Protein AF-A0A959LMY1-F1 (afdb_monomer)

Solvent-accessible surface area (backbone atoms only — not comparable to full-atom values): 11116 Å² total; per-residue (Å²): 138,90,76,97,58,68,61,51,77,46,81,45,87,86,33,31,35,38,41,27,42,66,100,50,67,82,36,33,48,35,44,47,79,56,97,60,28,42,37,51,85,87,51,66,27,42,56,77,43,80,43,88,92,57,37,39,30,37,32,47,97,92,46,77,46,82,43,67,74,82,76,81,75,92,64,87,72,70,78,78,73,80,84,84,60,70,84,52,88,53,72,74,61,52,46,42,63,28,40,50,80,46,51,36,54,80,58,92,48,90,62,80,53,44,83,68,40,76,34,35,39,35,28,46,92,58,66,56,97,75,24,43,26,39,34,22,22,54,71,42,57,99,89,45,57,49,27,34,26,66,48,73,56,94,37,26,41,38,28,36,66,84,55,81,48,61,34,39,47,54,37,50,53,96,62,36,38,30,35,31,42,98,54,34,38,39,37,22,30,54,82,127

Nearest PDB structures (foldseek):
  5csa-assembly1_B  TM=2.658E-01  e=1.133E+00  Saccharomyces cerevisiae S288C
  3k1f-assembly1_I  TM=1.835E-01  e=4.581E+00  Saccharomyces cerevisiae

Foldseek 3Di:
DDDDDQKDWDDDPAQKIWIAGVVGDIAIAGWDDDPQWIRRLLDIWRFPDDDPQAWTWTDDPVGIDIDGDDDDPPDPPPPDDPDQDDDPADLQLQAAKWAFPGKHFPDDDNDDDQQPAWGMWHAHPDD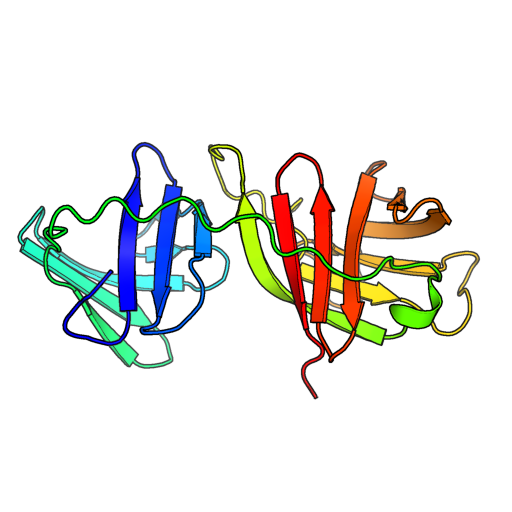DPQFRTATAGNPDDPPGGQWTFNDDDPQWTFIAHVHTFIWRWRDRDPQWTWTDGPRMITIIGDDD

Radius of gyration: 18.45 Å; Cα contacts (8 Å, |Δi|>4): 380; chains: 1; bounding box: 48×32×47 Å

Structure (mmCIF, N/CA/C/O backbone):
data_AF-A0A959LMY1-F1
#
_entry.id   AF-A0A959LMY1-F1
#
loop_
_atom_site.group_PDB
_atom_site.id
_atom_site.type_symbol
_atom_site.label_atom_id
_atom_site.label_alt_id
_atom_site.label_comp_id
_atom_site.label_asym_id
_atom_site.label_entity_id
_atom_site.label_seq_id
_atom_site.pdbx_PDB_ins_code
_atom_site.Cartn_x
_atom_site.Cartn_y
_atom_site.Cartn_z
_atom_site.occupancy
_atom_site.B_iso_or_equiv
_atom_site.auth_seq_id
_atom_site.auth_comp_id
_atom_site.auth_asym_id
_atom_site.auth_atom_id
_atom_site.pdbx_PDB_model_num
ATOM 1 N N . ILE A 1 1 ? -18.191 15.257 7.870 1.00 47.50 1 ILE A N 1
ATOM 2 C CA . ILE A 1 1 ? -18.348 14.558 9.165 1.00 47.50 1 ILE A CA 1
ATOM 3 C C . ILE A 1 1 ? -17.815 15.507 10.220 1.00 47.50 1 ILE A C 1
ATOM 5 O O . ILE A 1 1 ? -16.617 15.753 10.242 1.00 47.50 1 ILE A O 1
ATOM 9 N N . GLU A 1 2 ? -18.701 16.121 10.993 1.00 45.78 2 GLU A N 1
ATOM 10 C CA . GLU A 1 2 ? -18.332 16.962 12.134 1.00 45.78 2 GLU A CA 1
ATOM 11 C C . GLU A 1 2 ? -18.442 16.079 13.384 1.00 45.78 2 GLU A C 1
ATOM 13 O O . GLU A 1 2 ? -19.486 15.460 13.604 1.00 45.78 2 GLU A O 1
ATOM 18 N N . TYR A 1 3 ? -17.345 15.903 14.121 1.00 55.59 3 TYR A N 1
ATOM 19 C CA . TYR A 1 3 ? -17.262 15.056 15.314 1.00 55.59 3 TYR A CA 1
ATOM 20 C C . TYR A 1 3 ? -16.303 15.679 16.330 1.00 55.59 3 TYR A C 1
ATOM 22 O O . TYR A 1 3 ? -15.409 16.439 15.959 1.00 55.59 3 TYR A O 1
ATOM 30 N N . ARG A 1 4 ? -16.534 15.391 17.616 1.00 51.81 4 ARG A N 1
ATOM 31 C CA . ARG A 1 4 ? -15.994 16.181 18.730 1.00 51.81 4 ARG A CA 1
ATOM 32 C C . ARG A 1 4 ? -14.505 15.971 19.005 1.00 51.81 4 ARG A C 1
ATOM 34 O O . ARG A 1 4 ? -13.882 16.864 19.554 1.00 51.81 4 ARG A O 1
ATOM 41 N N . ASP A 1 5 ? -13.917 14.864 18.563 1.00 58.44 5 ASP A N 1
ATOM 42 C CA . ASP A 1 5 ? -12.562 14.502 18.961 1.00 58.44 5 ASP A CA 1
ATOM 43 C C . ASP A 1 5 ? -11.834 13.796 17.827 1.00 58.44 5 ASP A C 1
ATOM 45 O O . ASP A 1 5 ? -12.269 12.750 17.376 1.00 58.44 5 ASP A O 1
ATOM 49 N N . THR A 1 6 ? -10.746 14.413 17.363 1.00 71.00 6 THR A N 1
ATOM 50 C CA . THR A 1 6 ? -9.585 13.931 16.582 1.00 71.00 6 THR A CA 1
ATOM 51 C C . THR A 1 6 ? -9.665 12.710 15.641 1.00 71.00 6 THR A C 1
ATOM 53 O O . THR A 1 6 ? -8.971 12.753 14.625 1.00 71.00 6 THR A O 1
ATOM 56 N N . ILE A 1 7 ? -10.430 11.639 15.891 1.00 78.94 7 ILE A N 1
ATOM 57 C CA . ILE A 1 7 ? -10.586 10.441 15.046 1.00 78.94 7 ILE A CA 1
ATOM 58 C C . ILE A 1 7 ? -12.056 9.957 14.970 1.00 78.94 7 ILE A C 1
ATOM 60 O O . ILE A 1 7 ? -12.701 9.730 15.985 1.00 78.94 7 ILE A O 1
ATOM 64 N N . PHE A 1 8 ? -12.553 9.700 13.758 1.00 84.31 8 PHE A N 1
ATOM 65 C CA . PHE A 1 8 ? -13.779 8.962 13.458 1.00 84.31 8 PHE A CA 1
ATOM 66 C C . PHE A 1 8 ? -13.444 7.522 13.056 1.00 84.31 8 PHE A C 1
ATOM 68 O O . PHE A 1 8 ? -12.546 7.288 12.242 1.00 84.31 8 PHE A O 1
ATOM 75 N N . PHE A 1 9 ? -14.188 6.569 13.613 1.00 87.81 9 PHE A N 1
ATOM 76 C CA . PHE A 1 9 ? -14.058 5.146 13.328 1.00 87.81 9 PHE A CA 1
ATOM 77 C C . PHE A 1 9 ? -15.453 4.564 13.083 1.00 87.81 9 PHE A C 1
ATOM 79 O O . PHE A 1 9 ? -16.328 4.663 13.941 1.00 87.81 9 PHE A O 1
ATOM 86 N N . GLU A 1 10 ? -15.665 3.945 11.927 1.00 86.81 10 GLU A N 1
ATOM 87 C CA . GLU A 1 10 ? -16.908 3.250 11.597 1.00 86.81 10 GLU A CA 1
ATOM 88 C C . GLU A 1 10 ? -16.607 1.819 11.170 1.00 86.81 10 GLU A C 1
ATOM 90 O O . GLU A 1 10 ? -15.869 1.589 10.218 1.00 86.81 10 GLU A O 1
ATOM 95 N N . PHE A 1 11 ? -17.214 0.853 11.852 1.00 85.75 11 PHE A N 1
ATOM 96 C CA . PHE A 1 11 ? -17.198 -0.542 11.431 1.00 85.75 11 PHE A CA 1
ATOM 97 C C . PHE A 1 11 ? -18.396 -0.797 10.515 1.00 85.75 11 PHE A C 1
ATOM 99 O O . PHE A 1 11 ? -19.538 -0.498 10.869 1.00 85.75 11 PHE A O 1
ATOM 106 N N . LYS A 1 12 ? -18.130 -1.325 9.323 1.00 80.69 12 LYS A N 1
ATOM 107 C CA . LYS A 1 12 ? -19.139 -1.713 8.335 1.00 80.69 12 LYS A CA 1
ATOM 108 C C . LYS A 1 12 ? -19.453 -3.211 8.481 1.00 80.69 12 LYS A C 1
ATOM 110 O O . LYS A 1 12 ? -18.666 -3.937 9.088 1.00 80.69 12 LYS A O 1
ATOM 115 N N . PRO A 1 13 ? -20.590 -3.694 7.943 1.00 74.94 13 PRO A N 1
ATOM 116 C CA 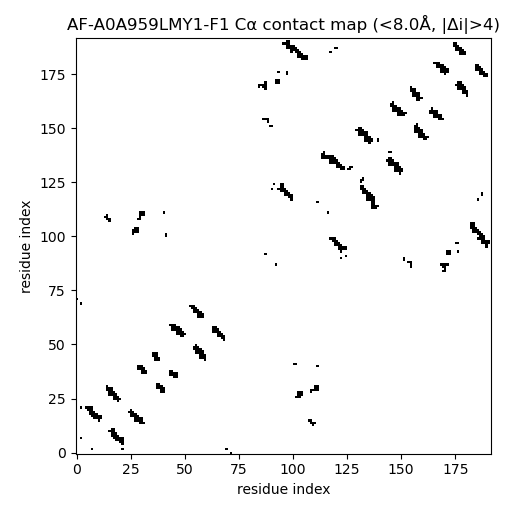. PRO A 1 13 ? -20.892 -5.123 7.924 1.00 74.94 13 PRO A CA 1
ATOM 117 C C . PRO A 1 13 ? -19.738 -5.958 7.352 1.00 74.94 13 PRO A C 1
ATOM 119 O O . PRO A 1 13 ? -19.075 -5.544 6.403 1.00 74.94 13 PRO A O 1
ATOM 122 N N . GLY A 1 14 ? -19.519 -7.143 7.924 1.00 78.50 14 GLY A N 1
ATOM 123 C CA . GLY A 1 14 ? -18.361 -7.979 7.608 1.00 78.50 14 GLY A CA 1
ATOM 124 C C . GLY A 1 14 ? -17.137 -7.560 8.419 1.00 78.50 14 GLY A C 1
ATOM 125 O O . GLY A 1 14 ? -17.214 -7.423 9.637 1.00 78.50 14 GLY A O 1
ATOM 126 N N . ASN A 1 15 ? -16.006 -7.393 7.746 1.00 80.50 15 ASN A N 1
ATOM 127 C CA . ASN A 1 15 ? -14.711 -7.077 8.344 1.00 80.50 15 ASN A CA 1
ATOM 128 C C . ASN A 1 15 ? -14.150 -5.753 7.807 1.00 80.50 15 ASN A C 1
ATOM 130 O O . ASN A 1 15 ? -12.940 -5.575 7.763 1.00 80.50 15 ASN A O 1
ATOM 134 N N . GLU A 1 16 ? -15.007 -4.826 7.381 1.00 79.75 16 GLU A N 1
ATOM 135 C CA . GLU A 1 16 ? -14.597 -3.530 6.841 1.00 79.75 16 GLU A CA 1
ATOM 136 C C . GLU A 1 16 ? -14.662 -2.411 7.877 1.00 79.75 16 GLU A C 1
ATOM 138 O O . GLU A 1 16 ? -15.574 -2.346 8.700 1.00 79.75 16 GLU A O 1
ATOM 143 N N . TYR A 1 17 ? -13.731 -1.467 7.788 1.00 85.19 17 TYR A N 1
ATOM 144 C CA . TYR A 1 17 ? -13.768 -0.254 8.588 1.00 85.19 17 TYR A CA 1
ATOM 145 C C . TYR A 1 17 ? -13.505 0.999 7.761 1.00 85.19 17 TYR A C 1
ATOM 147 O O . TYR A 1 17 ? -12.850 0.962 6.716 1.00 85.19 17 TYR A O 1
ATOM 155 N N . ILE A 1 18 ? -13.989 2.120 8.285 1.00 80.94 18 ILE A N 1
ATOM 156 C CA . ILE A 1 18 ? -13.607 3.468 7.906 1.00 80.94 18 ILE A CA 1
ATOM 157 C C . ILE A 1 18 ? -12.895 4.113 9.094 1.00 80.94 18 ILE A C 1
ATOM 159 O O . ILE A 1 18 ? -13.392 4.081 10.215 1.00 80.94 18 ILE A O 1
ATOM 163 N N . TRP A 1 19 ? -11.738 4.716 8.843 1.00 83.69 19 TRP A N 1
ATOM 164 C CA . TRP A 1 19 ? -11.001 5.534 9.804 1.00 83.69 19 TRP A CA 1
ATOM 165 C C . TRP A 1 19 ? -10.788 6.921 9.219 1.00 83.69 19 TRP A C 1
ATOM 167 O O . TRP A 1 19 ? -10.426 7.057 8.053 1.00 83.69 19 TRP A O 1
ATOM 177 N N . GLN A 1 20 ? -10.937 7.965 10.020 1.00 78.06 20 GLN A N 1
ATOM 178 C CA . GLN A 1 20 ? -10.613 9.323 9.608 1.00 78.06 20 GLN A CA 1
ATOM 179 C C . GLN A 1 20 ? -10.061 10.107 10.795 1.00 78.06 20 GLN A C 1
ATOM 181 O O . GLN A 1 20 ? -10.687 10.154 11.840 1.00 78.06 20 GLN A O 1
ATOM 186 N N . LYS A 1 21 ? -8.907 10.766 10.650 1.00 76.00 21 LYS A N 1
ATOM 187 C CA . LYS A 1 21 ? -8.495 11.822 11.596 1.00 76.00 21 LYS A CA 1
ATOM 188 C C . LYS A 1 21 ? -9.209 13.131 11.256 1.00 76.00 21 LYS A C 1
ATOM 190 O O . LYS A 1 21 ? -9.523 13.344 10.089 1.00 76.00 21 LYS A O 1
ATOM 195 N N . ALA A 1 22 ? -9.449 14.002 12.234 1.00 68.69 22 ALA A N 1
ATOM 196 C CA . ALA A 1 22 ? -10.143 15.272 12.030 1.00 68.69 22 ALA A CA 1
ATOM 197 C C . ALA A 1 22 ? -9.401 16.087 10.965 1.00 68.69 22 ALA A C 1
ATOM 199 O O . ALA A 1 22 ? -8.177 16.201 11.019 1.00 68.69 22 ALA A O 1
ATOM 200 N N . HIS A 1 23 ? -10.133 16.565 9.954 1.00 64.19 23 HIS A N 1
ATOM 201 C CA . HIS A 1 23 ? -9.592 17.217 8.747 1.00 64.19 23 HIS A CA 1
ATOM 202 C C . HIS A 1 23 ? -8.589 16.379 7.929 1.00 64.19 23 HIS A C 1
ATOM 204 O O . HIS A 1 23 ? -8.005 16.860 6.962 1.00 64.19 23 HIS A O 1
ATOM 210 N N . GLY A 1 24 ? -8.404 15.112 8.288 1.00 61.06 24 GLY A N 1
ATOM 211 C CA . GLY A 1 24 ? -7.579 14.149 7.586 1.00 61.06 24 GLY A CA 1
ATOM 212 C C . GLY A 1 24 ? -8.366 13.359 6.546 1.00 61.06 24 GLY A C 1
ATOM 213 O O . GLY A 1 24 ? -9.591 13.449 6.413 1.00 61.06 24 GLY A O 1
ATOM 214 N N . PHE A 1 25 ? -7.630 12.541 5.803 1.00 59.75 25 PHE A N 1
ATOM 215 C CA . PHE A 1 25 ? -8.201 11.640 4.812 1.00 59.75 25 PHE A CA 1
ATOM 216 C C . PHE A 1 25 ? -9.082 10.560 5.447 1.00 59.75 25 PHE A C 1
ATOM 218 O O . PHE A 1 25 ? -8.859 10.142 6.585 1.00 59.75 25 PHE A O 1
ATOM 225 N N . ILE A 1 26 ? -10.042 10.079 4.659 1.00 68.81 26 ILE A N 1
ATOM 226 C CA . ILE A 1 26 ? -10.814 8.874 4.948 1.00 68.81 26 ILE A CA 1
ATOM 227 C C . ILE A 1 26 ? -9.990 7.662 4.491 1.00 68.81 26 ILE A C 1
ATOM 229 O O . ILE A 1 26 ? -9.495 7.614 3.361 1.00 68.81 26 ILE A O 1
ATOM 233 N N . TYR A 1 27 ? -9.829 6.700 5.387 1.00 70.44 27 TYR A N 1
ATOM 234 C CA . TYR A 1 27 ? -9.180 5.414 5.178 1.00 70.44 27 TYR A CA 1
ATOM 235 C C . TYR A 1 27 ? -10.266 4.350 5.182 1.00 70.44 27 TYR A C 1
ATOM 237 O O . TYR A 1 27 ? -11.131 4.381 6.053 1.00 70.44 27 TYR A O 1
ATOM 245 N N . ARG A 1 28 ? -10.216 3.412 4.237 1.00 73.88 28 ARG A N 1
ATOM 246 C CA . ARG A 1 28 ? -11.092 2.239 4.222 1.00 73.88 28 ARG A CA 1
ATOM 247 C C . ARG A 1 28 ? -10.223 1.002 4.153 1.00 73.88 28 ARG A C 1
ATOM 249 O O . ARG A 1 28 ? -9.327 0.936 3.315 1.00 73.88 28 ARG A O 1
ATOM 256 N N . GLY A 1 29 ? -10.485 0.036 5.011 1.00 72.69 29 GLY A N 1
ATOM 257 C CA . GLY A 1 29 ? -9.702 -1.185 5.039 1.00 72.69 29 GLY A CA 1
ATOM 258 C C . GLY A 1 29 ? -10.485 -2.342 5.613 1.00 72.69 29 GLY A C 1
ATOM 259 O O . GLY A 1 29 ? -11.649 -2.207 5.987 1.00 72.69 29 GLY A O 1
ATOM 260 N N . SER A 1 30 ? -9.805 -3.475 5.688 1.00 81.44 30 SER A N 1
ATOM 261 C CA . SER A 1 30 ? -10.276 -4.608 6.463 1.00 81.44 30 SER A CA 1
ATOM 262 C C . SER A 1 30 ? -9.701 -4.557 7.865 1.00 81.44 30 SER A C 1
ATOM 264 O O . SER A 1 30 ? -8.574 -4.105 8.044 1.00 81.44 30 SER A O 1
ATOM 266 N N . TYR A 1 31 ? -10.443 -5.058 8.839 1.00 86.06 31 TYR A N 1
ATOM 267 C CA . TYR A 1 31 ? -9.962 -5.274 10.190 1.00 86.06 31 TYR A CA 1
ATOM 268 C C . TYR A 1 31 ? -10.099 -6.744 10.585 1.00 86.06 31 TYR A C 1
ATOM 270 O O . TYR A 1 31 ? -10.859 -7.507 9.988 1.00 86.06 31 TYR A O 1
ATOM 278 N N . LYS A 1 32 ? -9.355 -7.138 11.610 1.00 87.62 32 LYS A N 1
ATOM 279 C CA . LYS A 1 32 ? -9.431 -8.442 12.256 1.00 87.62 32 LYS A CA 1
ATOM 280 C C . LYS A 1 32 ? -9.517 -8.226 13.760 1.00 87.62 32 LYS A C 1
ATOM 282 O O . LYS A 1 32 ? -8.777 -7.410 14.302 1.00 87.62 32 LYS A O 1
ATOM 287 N N . VAL A 1 33 ? -10.410 -8.950 14.430 1.00 88.75 33 VAL A N 1
ATOM 288 C CA . VAL A 1 33 ? -10.475 -8.974 15.897 1.00 88.75 33 VAL A CA 1
ATOM 289 C C . VAL A 1 33 ? -10.129 -10.372 16.373 1.00 88.75 33 VAL A C 1
ATOM 291 O O . VAL A 1 33 ? -10.865 -11.312 16.091 1.00 88.75 33 VAL A O 1
ATOM 294 N N . GLU A 1 34 ? -9.022 -10.507 17.094 1.00 86.94 34 GLU A N 1
ATOM 295 C CA . GLU A 1 34 ? -8.570 -11.777 17.665 1.00 86.94 34 GLU A CA 1
ATOM 296 C C . GLU A 1 34 ? -7.849 -11.539 18.987 1.00 86.94 34 GLU A C 1
ATOM 298 O O . GLU A 1 34 ? -7.118 -10.562 19.131 1.00 86.94 34 GLU A O 1
ATOM 303 N N . ASN A 1 35 ? -8.038 -12.444 19.953 1.00 89.12 35 ASN A N 1
ATOM 304 C CA . ASN A 1 35 ? -7.341 -12.432 21.245 1.00 89.12 35 ASN A CA 1
ATOM 305 C C . ASN A 1 35 ? -7.399 -11.076 21.982 1.00 89.12 35 ASN A C 1
ATOM 307 O O . ASN A 1 35 ? -6.417 -10.636 22.573 1.00 89.12 35 ASN A O 1
ATOM 311 N N . GLY A 1 36 ? -8.545 -10.386 21.918 1.00 90.62 36 GLY A N 1
ATOM 312 C CA . GLY A 1 36 ? -8.723 -9.061 22.530 1.00 90.62 36 GLY A CA 1
ATOM 313 C C . GLY A 1 36 ? -7.982 -7.924 21.815 1.00 90.62 36 GLY A C 1
ATOM 314 O O . GLY A 1 36 ? -7.921 -6.814 22.338 1.00 90.62 36 GLY A O 1
ATOM 315 N N . GLY A 1 37 ? -7.422 -8.175 20.633 1.00 92.75 37 GLY A N 1
ATOM 316 C CA . GLY A 1 37 ? -6.789 -7.183 19.775 1.00 92.75 37 GLY A CA 1
ATOM 317 C C . GLY A 1 37 ? -7.647 -6.823 18.566 1.00 92.75 37 GLY A C 1
ATOM 318 O O . GLY A 1 37 ? -8.370 -7.664 18.037 1.00 92.75 37 GLY A O 1
ATOM 319 N N . LEU A 1 38 ? -7.538 -5.574 18.122 1.00 92.75 38 LEU A N 1
ATOM 320 C CA . LEU A 1 38 ? -8.064 -5.067 16.860 1.00 92.75 38 LEU A CA 1
ATOM 321 C C . LEU A 1 38 ? -6.883 -4.740 15.942 1.00 92.75 38 LEU A C 1
ATOM 323 O O . LEU A 1 38 ? -6.144 -3.787 16.183 1.00 92.75 38 LEU A O 1
ATOM 327 N N . ASP A 1 39 ? -6.735 -5.514 14.876 1.00 89.25 39 ASP A N 1
ATOM 328 C CA . ASP A 1 39 ? -5.757 -5.280 13.821 1.00 89.25 39 ASP A CA 1
ATOM 329 C C . ASP A 1 39 ? -6.446 -4.649 12.610 1.00 89.25 39 ASP A C 1
ATOM 331 O O . ASP A 1 39 ? -7.388 -5.216 12.060 1.00 89.25 39 ASP A O 1
ATOM 335 N N . ILE A 1 40 ? -5.981 -3.475 12.194 1.00 84.88 40 ILE A N 1
ATOM 336 C CA . ILE A 1 40 ? -6.501 -2.754 11.024 1.00 84.88 40 ILE A CA 1
ATOM 337 C C . ILE A 1 40 ? -5.466 -2.686 9.892 1.00 84.88 40 ILE A C 1
ATOM 339 O O . ILE A 1 40 ? -5.527 -1.828 9.012 1.00 84.88 40 ILE A O 1
ATOM 343 N N . GLY A 1 41 ? -4.443 -3.539 9.938 1.00 77.19 41 GLY A N 1
ATOM 344 C CA . GLY A 1 41 ? -3.381 -3.637 8.942 1.00 77.19 41 GLY A CA 1
ATOM 345 C C . GLY A 1 41 ? -2.290 -2.588 9.063 1.00 77.19 41 GLY A C 1
ATOM 346 O O . GLY A 1 41 ? -1.112 -2.918 8.987 1.00 77.19 41 GLY A O 1
ATOM 347 N N . MET A 1 42 ? -2.655 -1.323 9.258 1.00 73.12 42 MET A N 1
ATOM 348 C CA . MET A 1 42 ? -1.680 -0.249 9.487 1.00 73.12 42 MET A CA 1
ATOM 349 C C . MET A 1 42 ? -1.337 -0.047 10.964 1.00 73.12 42 MET A C 1
ATOM 351 O O . MET A 1 42 ? -0.399 0.678 11.290 1.00 73.12 42 MET A O 1
ATOM 355 N N . ARG A 1 43 ? -2.151 -0.615 11.857 1.00 83.50 43 ARG A N 1
ATOM 356 C CA . ARG A 1 43 ? -2.077 -0.388 13.295 1.00 83.50 43 ARG A CA 1
ATOM 357 C C . ARG A 1 43 ? -2.743 -1.540 14.032 1.00 83.50 43 ARG A C 1
ATOM 359 O O . ARG A 1 43 ? -3.773 -2.040 13.585 1.00 83.50 43 ARG A O 1
ATOM 366 N N . PHE A 1 44 ? -2.163 -1.914 15.161 1.00 88.69 44 PHE A N 1
ATOM 367 C CA . PHE A 1 44 ? -2.733 -2.888 16.080 1.00 88.69 44 PHE A CA 1
ATOM 368 C C . PHE A 1 44 ? -3.111 -2.185 17.380 1.00 88.69 44 PHE A C 1
ATOM 370 O O . PHE A 1 44 ? -2.308 -1.425 17.922 1.00 88.69 44 PHE A O 1
ATOM 377 N N . PHE A 1 45 ? -4.308 -2.466 17.884 1.00 94.75 45 PHE A N 1
ATOM 378 C CA . PHE A 1 45 ? -4.807 -1.960 19.154 1.00 94.75 45 PHE A CA 1
ATOM 379 C C . PHE A 1 45 ? -5.146 -3.110 20.095 1.00 94.75 45 PHE A C 1
ATOM 381 O O . PHE A 1 45 ? -5.762 -4.092 19.691 1.00 94.75 45 PHE A O 1
ATOM 388 N N . THR A 1 46 ? -4.853 -2.948 21.377 1.00 97.00 46 THR A N 1
ATOM 389 C CA . THR A 1 46 ? -5.498 -3.727 22.433 1.00 97.00 46 THR A CA 1
ATOM 390 C C . THR A 1 46 ? -6.890 -3.151 22.689 1.00 97.00 46 THR A C 1
ATOM 392 O O . THR A 1 46 ? -7.040 -1.941 22.876 1.00 97.00 46 THR A O 1
ATOM 395 N N . ILE A 1 47 ? -7.910 -4.006 22.728 1.00 96.44 47 ILE A N 1
ATOM 396 C CA . ILE A 1 47 ? -9.270 -3.628 23.119 1.00 96.44 47 ILE A CA 1
ATOM 397 C C . ILE A 1 47 ? -9.326 -3.630 24.648 1.00 96.44 47 ILE A C 1
ATOM 399 O O . ILE A 1 47 ? -9.294 -4.684 25.276 1.00 96.44 47 ILE A O 1
ATOM 403 N N . ILE A 1 48 ? -9.391 -2.441 25.246 1.00 96.75 48 ILE A N 1
ATOM 404 C CA . ILE A 1 48 ? -9.461 -2.268 26.704 1.00 96.75 48 ILE A CA 1
ATOM 405 C C . ILE A 1 48 ? -10.904 -2.401 27.190 1.00 96.75 48 ILE A C 1
ATOM 407 O O . ILE A 1 48 ? -11.171 -3.053 28.194 1.00 96.75 48 ILE A O 1
ATOM 411 N N . GLU A 1 49 ? -11.847 -1.801 26.466 1.00 94.50 49 GLU A N 1
ATOM 412 C CA . GLU A 1 49 ? -13.274 -1.904 26.764 1.00 94.50 49 GLU A CA 1
ATOM 413 C C . GLU A 1 49 ? -14.077 -1.901 25.465 1.00 94.50 49 GLU A C 1
ATOM 415 O O . GLU A 1 49 ? -13.829 -1.088 24.578 1.00 94.50 49 GLU A O 1
ATOM 420 N N . HIS A 1 50 ? -15.089 -2.762 25.377 1.00 92.31 50 HIS A N 1
ATOM 421 C CA . HIS A 1 50 ? -16.103 -2.695 24.332 1.00 92.31 50 HIS A CA 1
ATOM 422 C C . HIS A 1 50 ? -17.490 -2.892 24.949 1.00 92.31 50 HIS A C 1
ATOM 424 O O . HIS A 1 50 ? -17.892 -4.003 25.294 1.00 92.31 50 HIS A O 1
ATOM 430 N N . LYS A 1 51 ? -18.241 -1.795 25.077 1.00 89.38 51 LYS A N 1
ATOM 431 C CA . LYS A 1 51 ? -19.657 -1.804 25.449 1.00 89.38 51 LYS A CA 1
ATOM 432 C C . LYS A 1 51 ? -20.479 -1.503 24.205 1.00 89.38 51 LYS A C 1
ATOM 434 O O . LYS A 1 51 ? -20.496 -0.367 23.727 1.00 89.38 51 LYS A O 1
ATOM 439 N N . LYS A 1 52 ? -21.170 -2.527 23.696 1.00 82.69 52 LYS A N 1
ATOM 440 C CA . LYS A 1 52 ? -21.989 -2.454 22.477 1.00 82.69 52 LYS A CA 1
ATOM 441 C C . LYS A 1 52 ? -22.868 -1.199 22.478 1.00 82.69 52 LYS A C 1
ATOM 443 O O . LYS A 1 52 ? -23.616 -0.969 23.427 1.00 82.69 52 LYS A O 1
ATOM 448 N N . ASN A 1 53 ? -22.774 -0.408 21.407 1.00 79.75 53 ASN A N 1
ATOM 449 C CA . ASN A 1 53 ? -23.516 0.843 21.200 1.00 79.75 53 ASN A CA 1
ATOM 450 C C . ASN A 1 53 ? -23.356 1.892 22.317 1.00 79.75 53 ASN A C 1
ATOM 452 O O . ASN A 1 53 ? -24.221 2.753 22.466 1.00 79.75 53 ASN A O 1
ATOM 456 N N . LYS A 1 54 ? -22.287 1.822 23.120 1.00 87.06 54 LYS A N 1
ATOM 457 C CA . LYS A 1 54 ? -22.048 2.754 24.230 1.00 87.06 54 LYS A CA 1
ATOM 458 C C . LYS A 1 54 ? -20.634 3.304 24.272 1.00 87.06 54 LYS A C 1
ATOM 460 O O . LYS A 1 54 ? -20.485 4.499 24.468 1.00 87.06 54 LYS A O 1
ATOM 465 N N . ARG A 1 55 ? -19.616 2.450 24.158 1.00 90.44 55 ARG A N 1
ATOM 466 C CA . ARG A 1 55 ? -18.217 2.871 24.294 1.00 90.44 55 ARG A CA 1
ATOM 467 C C . ARG A 1 55 ? -17.267 1.844 23.700 1.00 90.44 55 ARG A C 1
ATOM 469 O O . ARG A 1 55 ? -17.499 0.639 23.827 1.00 90.44 55 ARG A O 1
ATOM 476 N N . LEU A 1 56 ? -16.179 2.322 23.116 1.00 93.19 56 LEU A N 1
ATOM 477 C CA . LEU A 1 56 ? -15.027 1.513 22.738 1.00 93.19 56 LEU A CA 1
ATOM 478 C C . LEU A 1 56 ? -13.764 2.215 23.244 1.00 93.19 56 LEU A C 1
ATOM 480 O O . LEU A 1 56 ? -13.591 3.405 23.009 1.00 93.19 56 LEU A O 1
ATOM 484 N N . ILE A 1 57 ? -12.895 1.493 23.946 1.00 94.25 57 ILE A N 1
ATOM 485 C CA . ILE A 1 57 ? -11.594 1.996 24.393 1.00 94.25 57 ILE A CA 1
ATOM 486 C C . ILE A 1 57 ? -10.515 1.120 23.771 1.00 94.25 57 ILE A C 1
ATOM 488 O O . ILE A 1 57 ? -10.465 -0.089 24.014 1.00 94.25 57 ILE A O 1
ATOM 492 N N . LEU A 1 58 ? -9.653 1.742 22.974 1.00 94.75 58 LEU A N 1
ATOM 493 C CA . LEU A 1 58 ? -8.528 1.106 22.300 1.00 94.75 58 LEU A CA 1
ATOM 494 C C . LEU A 1 58 ? -7.219 1.653 22.862 1.00 94.75 58 LEU A C 1
ATOM 496 O O . LEU A 1 58 ? -7.129 2.834 23.180 1.00 94.75 58 LEU A O 1
ATOM 500 N N . LYS A 1 59 ? -6.186 0.821 22.958 1.00 94.25 59 LYS A N 1
ATOM 501 C CA . LYS A 1 59 ? -4.852 1.252 23.386 1.00 94.25 59 LYS A CA 1
ATOM 502 C C . LYS A 1 59 ? -3.787 0.725 22.445 1.00 94.25 59 LYS A C 1
ATOM 504 O O . LYS A 1 59 ? -3.851 -0.422 22.016 1.00 94.25 59 LYS A O 1
ATOM 509 N N . ASP A 1 60 ? -2.775 1.536 22.190 1.00 92.06 60 ASP A N 1
ATOM 510 C CA . ASP A 1 60 ? -1.523 1.080 21.597 1.00 92.06 60 ASP A CA 1
ATOM 511 C C . ASP A 1 60 ? -0.328 1.869 22.151 1.00 92.06 60 ASP A C 1
ATOM 513 O O . ASP A 1 60 ? -0.418 2.502 23.204 1.00 92.06 60 ASP A O 1
ATOM 517 N N . GLN A 1 61 ? 0.809 1.802 21.455 1.00 87.75 61 GLN A N 1
ATOM 518 C CA . GLN A 1 61 ? 2.057 2.447 21.858 1.00 87.75 61 GLN A CA 1
ATOM 519 C C . GLN A 1 61 ? 1.977 3.979 21.924 1.00 87.75 61 GLN A C 1
ATOM 521 O O . GLN A 1 61 ? 2.755 4.582 22.656 1.00 87.75 61 GLN A O 1
ATOM 526 N N . THR A 1 62 ? 1.065 4.625 21.188 1.00 84.12 62 THR A N 1
ATOM 527 C CA . THR A 1 62 ? 0.948 6.092 21.187 1.00 84.12 62 THR A CA 1
ATOM 528 C C . THR A 1 62 ? -0.075 6.609 22.191 1.00 84.12 62 THR A C 1
ATOM 530 O O . THR A 1 62 ? -0.196 7.824 22.330 1.00 84.12 62 THR A O 1
ATOM 533 N N . GLY A 1 63 ? -0.856 5.738 22.835 1.00 89.06 63 GLY A N 1
ATOM 534 C CA . GLY A 1 63 ? -1.809 6.149 23.861 1.00 89.06 63 GLY A CA 1
ATOM 535 C C . GLY A 1 63 ? -3.100 5.340 23.902 1.00 89.06 63 GLY A C 1
ATOM 536 O O . GLY A 1 63 ? -3.232 4.279 23.288 1.00 89.06 63 GLY A O 1
ATOM 537 N N . THR A 1 64 ? -4.049 5.876 24.665 1.00 91.56 64 THR A N 1
ATOM 538 C CA . THR A 1 64 ? -5.401 5.342 24.836 1.00 91.56 64 THR A CA 1
ATOM 539 C C . THR A 1 64 ? -6.382 6.218 24.066 1.00 91.56 64 THR A C 1
ATOM 541 O O . THR A 1 64 ? -6.339 7.442 24.164 1.00 91.56 64 THR A O 1
ATOM 544 N N . PHE A 1 65 ? -7.266 5.583 23.308 1.00 90.06 65 PHE A N 1
ATOM 545 C CA . PHE A 1 65 ? -8.275 6.207 22.469 1.00 90.06 65 PHE A CA 1
ATOM 546 C C . PHE A 1 65 ? -9.651 5.807 22.981 1.00 90.06 65 PHE A C 1
ATOM 548 O O . PHE A 1 65 ? -9.973 4.619 23.047 1.00 90.06 65 PHE A O 1
ATOM 555 N N . GLU A 1 66 ? -10.458 6.799 23.328 1.00 91.31 66 GLU A N 1
ATOM 556 C CA . GLU A 1 66 ? -11.816 6.598 23.814 1.00 91.31 66 GLU A CA 1
ATOM 557 C C . GLU A 1 66 ? -12.811 7.026 22.741 1.00 91.31 66 GLU A C 1
ATOM 559 O O . GLU A 1 66 ? -12.743 8.137 22.223 1.00 91.31 66 GLU A O 1
ATOM 564 N N . PHE A 1 67 ? -13.725 6.125 22.398 1.00 90.00 67 PHE A N 1
ATOM 565 C CA . PHE A 1 67 ? -14.722 6.331 21.361 1.00 90.00 67 PHE A CA 1
ATOM 566 C C . PHE A 1 67 ? -16.124 6.230 21.948 1.00 90.00 67 PHE A C 1
ATOM 568 O O . PHE A 1 67 ? -16.456 5.277 22.664 1.00 90.00 67 PHE A O 1
ATOM 575 N N . GLU A 1 68 ? -16.963 7.180 21.554 1.00 88.44 68 GLU A N 1
ATOM 576 C CA . GLU A 1 68 ? -18.396 7.187 21.817 1.00 88.44 68 GLU A CA 1
ATOM 577 C C . GLU A 1 68 ? -19.189 6.962 20.515 1.00 88.44 68 GLU A C 1
ATOM 579 O O . GLU A 1 68 ? -18.687 7.245 19.422 1.00 88.44 68 GLU A O 1
ATOM 584 N N . PRO A 1 69 ? -20.430 6.446 20.593 1.00 86.94 69 PRO A N 1
ATOM 585 C CA . PRO A 1 69 ? -21.288 6.259 19.435 1.00 86.94 69 PRO A CA 1
ATOM 586 C C . PRO A 1 69 ? -21.518 7.569 18.685 1.00 86.94 69 PRO A C 1
ATOM 588 O O . PRO A 1 69 ? -22.090 8.522 19.213 1.00 86.94 69 PRO A O 1
ATOM 591 N N . TYR A 1 70 ? -21.136 7.584 17.414 1.00 80.19 70 TYR A N 1
ATOM 592 C CA . TYR A 1 70 ? -21.415 8.700 16.528 1.00 80.19 70 TYR A CA 1
ATOM 593 C C . TYR A 1 70 ? -22.784 8.531 15.865 1.00 80.19 70 TYR A C 1
ATOM 595 O O . TYR A 1 70 ? -23.068 7.497 15.259 1.00 80.19 70 TYR A O 1
ATOM 603 N N . LYS A 1 71 ? -23.627 9.564 15.943 1.00 74.44 71 LYS A N 1
ATOM 604 C CA . LYS A 1 71 ? -24.830 9.683 15.114 1.00 74.44 71 LYS A CA 1
ATOM 605 C C . LYS A 1 71 ? -24.554 10.729 14.034 1.00 74.44 71 LYS A C 1
ATOM 607 O O . LYS A 1 71 ? -24.411 11.899 14.386 1.00 74.44 71 LYS A O 1
ATOM 612 N N . PRO A 1 72 ? -24.466 10.349 12.748 1.00 65.81 72 PRO A N 1
ATOM 613 C CA . PRO A 1 72 ? -24.268 11.328 11.694 1.00 65.81 72 PRO A CA 1
ATOM 614 C C . PRO A 1 72 ? -25.463 12.279 11.646 1.00 65.81 72 PRO A C 1
ATOM 616 O O . PRO A 1 72 ? -26.615 11.848 11.565 1.00 65.81 72 PRO A O 1
ATOM 619 N N . VAL A 1 73 ? -25.190 13.582 11.652 1.00 61.22 73 VAL A N 1
ATOM 620 C CA . VAL A 1 73 ? -26.154 14.556 11.137 1.00 61.22 73 VAL A CA 1
ATOM 621 C C . VAL A 1 73 ? -26.262 14.254 9.644 1.00 61.22 73 VAL A C 1
ATOM 623 O O . VAL A 1 73 ? -25.228 14.163 8.982 1.00 61.22 73 VAL A O 1
ATOM 626 N N . SER A 1 74 ? -27.470 14.007 9.126 1.00 43.25 74 SER A N 1
ATOM 627 C CA . SER A 1 74 ? -27.688 13.707 7.703 1.00 43.25 74 SER A CA 1
ATOM 628 C C . SER A 1 74 ? -27.244 14.885 6.838 1.00 43.25 74 SER A C 1
ATOM 630 O O . SER A 1 74 ? -28.029 15.746 6.465 1.00 43.25 74 SER A O 1
ATOM 632 N N . GLN A 1 75 ? -25.961 14.924 6.519 1.00 41.94 75 GLN A N 1
ATOM 633 C CA . GLN A 1 75 ? -25.421 15.652 5.396 1.00 41.94 75 GLN A CA 1
ATOM 634 C C . GLN A 1 75 ? -25.052 14.583 4.384 1.00 41.94 75 GLN A C 1
ATOM 636 O O . GLN A 1 75 ? -24.175 13.754 4.637 1.00 41.94 75 GLN A O 1
ATOM 641 N N . MET A 1 76 ? -25.757 14.574 3.253 1.00 35.25 76 MET A N 1
ATOM 642 C CA . MET A 1 76 ? -25.302 13.888 2.051 1.00 35.25 76 MET A CA 1
ATOM 643 C C . MET A 1 76 ? -23.911 14.434 1.720 1.00 35.25 76 MET A C 1
ATOM 645 O O . MET A 1 76 ? -23.774 15.477 1.086 1.00 35.25 76 MET A O 1
ATOM 649 N N . VAL A 1 77 ? -22.863 13.767 2.199 1.00 41.03 77 VAL A N 1
ATOM 650 C CA . VAL A 1 77 ? -21.507 14.041 1.740 1.00 41.03 77 VAL A CA 1
ATOM 651 C C . VAL A 1 77 ? -21.464 13.471 0.334 1.00 41.03 77 VAL A C 1
ATOM 653 O O . VAL A 1 77 ? -21.359 12.257 0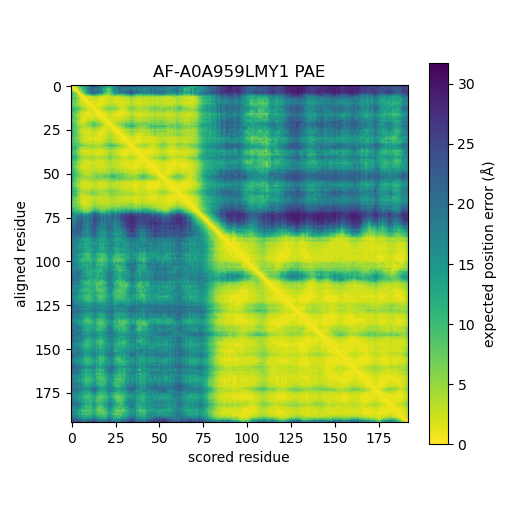.157 1.00 41.03 77 VAL A O 1
ATOM 656 N N . ALA A 1 78 ? -21.636 14.344 -0.659 1.00 38.62 78 ALA A N 1
ATOM 657 C CA . ALA A 1 78 ? -21.402 14.008 -2.053 1.00 38.62 78 ALA A CA 1
ATOM 658 C C . ALA A 1 78 ? -20.057 13.278 -2.141 1.00 38.62 78 ALA A C 1
ATOM 660 O O . ALA A 1 78 ? -19.055 13.757 -1.598 1.00 38.62 78 ALA A O 1
ATOM 661 N N . GLY A 1 79 ? -20.055 12.086 -2.747 1.00 40.28 79 GLY A N 1
ATOM 662 C CA . GLY A 1 79 ? -18.837 11.307 -2.938 1.00 40.28 79 GLY A CA 1
ATOM 663 C C . GLY A 1 79 ? -17.767 12.213 -3.534 1.00 40.28 79 GLY A C 1
ATOM 664 O O . GLY A 1 79 ? -17.999 12.844 -4.564 1.00 40.28 79 GLY A O 1
ATOM 665 N N . ARG A 1 80 ? -16.632 12.349 -2.840 1.00 42.31 80 ARG A N 1
ATOM 666 C CA . ARG A 1 80 ? -15.510 13.159 -3.321 1.00 42.31 80 ARG A CA 1
ATOM 667 C C . ARG A 1 80 ? -15.150 12.630 -4.709 1.00 42.31 80 ARG A C 1
ATOM 669 O O . ARG A 1 80 ? -14.840 11.445 -4.832 1.00 42.31 80 ARG A O 1
ATOM 676 N N . ALA A 1 81 ? -15.251 13.479 -5.731 1.00 43.75 81 ALA A N 1
ATOM 677 C CA . ALA A 1 81 ? -14.826 13.121 -7.077 1.00 43.75 81 ALA A CA 1
ATOM 678 C C . ALA A 1 81 ? -13.373 12.608 -7.019 1.00 43.75 81 ALA A C 1
ATOM 680 O O . ALA A 1 81 ? -12.597 13.129 -6.208 1.00 43.75 81 ALA A O 1
ATOM 681 N N . PRO A 1 82 ? -13.009 11.581 -7.808 1.00 54.59 82 PRO A N 1
ATOM 682 C CA . PRO A 1 82 ? -11.643 11.079 -7.825 1.00 54.59 82 PRO A CA 1
ATOM 683 C C . PRO A 1 82 ? -10.686 12.240 -8.104 1.00 54.59 82 PRO A C 1
ATOM 685 O O . PRO A 1 82 ? -10.903 13.013 -9.039 1.00 54.59 82 PRO A O 1
ATOM 688 N N . GLU A 1 83 ? -9.660 12.388 -7.264 1.00 58.78 83 GLU A N 1
ATOM 689 C CA . GLU A 1 83 ? -8.597 13.362 -7.506 1.00 58.78 83 GLU A CA 1
ATOM 690 C C . GLU A 1 83 ? -7.975 13.059 -8.874 1.00 58.78 83 GLU A C 1
ATOM 692 O O . GLU A 1 83 ? -7.536 11.939 -9.140 1.00 58.78 83 GLU A O 1
ATOM 697 N N . GLN A 1 84 ? -7.991 14.049 -9.765 1.00 64.56 84 GLN A N 1
ATOM 698 C CA . GLN A 1 84 ? -7.307 13.966 -11.048 1.00 64.56 84 GLN A CA 1
ATOM 699 C C . GLN A 1 84 ? -5.864 14.419 -10.851 1.00 64.56 84 GLN A C 1
ATOM 701 O O . GLN A 1 84 ? -5.610 15.557 -10.460 1.00 64.56 84 GLN A O 1
ATOM 706 N N . TYR A 1 85 ? -4.929 13.515 -11.119 1.00 75.12 85 TYR A N 1
ATOM 707 C CA . TYR A 1 85 ? -3.497 13.786 -11.079 1.00 75.12 85 TYR A CA 1
ATOM 708 C C . TYR A 1 85 ? -2.965 14.008 -12.499 1.00 75.12 85 TYR A C 1
ATOM 710 O O . TYR A 1 85 ? -3.549 13.527 -13.476 1.00 75.12 85 TYR A O 1
ATOM 718 N N . GLY A 1 86 ? -1.846 14.726 -12.620 1.00 76.31 86 GLY A N 1
ATOM 719 C CA . GLY A 1 86 ? -1.110 14.796 -13.883 1.00 76.31 86 GLY A CA 1
ATOM 720 C C . GLY A 1 86 ? -0.606 13.408 -14.313 1.00 76.31 86 GLY A C 1
ATOM 721 O O . GLY A 1 86 ? -0.409 12.538 -13.461 1.00 76.31 86 GLY A O 1
ATOM 722 N N . PRO A 1 87 ? -0.396 13.167 -15.619 1.00 85.19 87 PRO A N 1
ATOM 723 C CA . PRO A 1 87 ? 0.016 11.854 -16.101 1.00 85.19 87 PRO A CA 1
ATOM 724 C C . PRO A 1 87 ? 1.435 11.496 -15.636 1.00 85.19 87 PRO A C 1
ATOM 726 O O . PRO A 1 87 ? 2.361 12.298 -15.772 1.00 85.19 87 PRO A O 1
ATOM 729 N N . VAL A 1 88 ? 1.627 10.259 -15.169 1.00 90.75 88 VAL A N 1
ATOM 730 C CA . VAL A 1 88 ? 2.962 9.712 -14.865 1.00 90.75 88 VAL A CA 1
ATOM 731 C C . VAL A 1 88 ? 3.561 9.119 -16.138 1.00 90.75 88 VAL A C 1
ATOM 733 O O . VAL A 1 88 ? 3.242 8.006 -16.549 1.00 90.75 88 VAL A O 1
ATOM 736 N N . THR A 1 89 ? 4.413 9.874 -16.821 1.00 91.62 89 THR A N 1
ATOM 737 C CA . THR A 1 89 ? 4.891 9.510 -18.167 1.00 91.62 89 THR A CA 1
ATOM 738 C C . THR A 1 89 ? 6.224 8.771 -18.173 1.00 91.62 89 THR A C 1
ATOM 740 O O . THR A 1 89 ? 6.602 8.213 -19.200 1.00 91.62 89 THR A O 1
ATOM 743 N N . SER A 1 90 ? 6.941 8.727 -17.046 1.00 92.88 90 SER A N 1
ATOM 744 C CA . SER A 1 90 ? 8.260 8.095 -16.964 1.00 92.88 90 SER A CA 1
ATOM 745 C C . SER A 1 90 ? 8.472 7.369 -15.642 1.00 92.88 90 SER A C 1
ATOM 747 O O . SER A 1 90 ? 8.142 7.891 -14.577 1.00 92.88 90 SER A O 1
ATOM 749 N N . ILE A 1 91 ? 9.126 6.203 -15.707 1.00 94.56 91 ILE A N 1
ATOM 750 C CA . ILE A 1 91 ? 9.575 5.458 -14.522 1.00 94.56 91 ILE A CA 1
ATOM 751 C C . ILE A 1 91 ? 10.485 6.317 -13.625 1.00 94.56 91 ILE A C 1
ATOM 753 O O . ILE A 1 91 ? 10.445 6.192 -12.403 1.00 94.56 91 ILE A O 1
ATOM 757 N N . ASN A 1 92 ? 11.231 7.263 -14.211 1.00 94.19 92 ASN A N 1
ATOM 758 C CA . ASN A 1 92 ? 12.172 8.120 -13.487 1.00 94.19 92 ASN A CA 1
ATOM 759 C C . ASN A 1 92 ? 11.490 9.015 -12.441 1.00 94.19 92 ASN A C 1
ATOM 761 O O . ASN A 1 92 ? 12.106 9.356 -11.435 1.00 94.19 92 ASN A O 1
ATOM 765 N N . GLN A 1 93 ? 10.208 9.349 -12.630 1.00 93.88 93 GLN A N 1
ATOM 766 C CA . GLN A 1 93 ? 9.418 10.109 -11.651 1.00 93.88 93 GLN A CA 1
ATOM 767 C C . GLN A 1 93 ? 9.209 9.325 -10.345 1.00 93.88 93 GLN A C 1
ATOM 769 O O . GLN A 1 93 ? 8.994 9.906 -9.283 1.00 93.88 93 GLN A O 1
ATOM 774 N N . MET A 1 94 ? 9.319 7.996 -10.405 1.00 95.69 94 MET A N 1
ATOM 775 C CA . MET A 1 94 ? 9.124 7.110 -9.265 1.00 95.69 94 MET A CA 1
ATOM 776 C C . MET A 1 94 ? 10.431 6.686 -8.586 1.00 95.69 94 MET A C 1
ATOM 778 O O . MET A 1 94 ? 10.359 6.033 -7.556 1.00 95.69 94 MET A O 1
ATOM 782 N N . VAL A 1 95 ? 11.614 7.053 -9.087 1.00 95.88 95 VAL A N 1
ATOM 783 C CA . VAL A 1 95 ? 12.913 6.579 -8.557 1.00 95.88 95 VAL A CA 1
ATOM 784 C C . VAL A 1 95 ? 13.089 6.886 -7.073 1.00 95.88 95 VAL A C 1
ATOM 786 O O . VAL A 1 95 ? 13.160 8.054 -6.695 1.00 95.88 95 VAL A O 1
ATOM 789 N N . GLY A 1 96 ? 13.207 5.854 -6.242 1.00 94.81 96 GLY A N 1
ATOM 790 C CA . GLY A 1 96 ? 13.372 5.940 -4.792 1.00 94.81 96 GLY A CA 1
ATOM 791 C C . GLY A 1 96 ? 12.578 4.871 -4.040 1.00 94.81 96 GLY A C 1
ATOM 792 O O . GLY A 1 96 ? 11.939 4.008 -4.644 1.00 94.81 96 GLY A O 1
ATOM 793 N N . THR A 1 97 ? 12.604 4.963 -2.711 1.00 95.88 97 THR A N 1
ATOM 794 C CA . THR A 1 97 ? 11.902 4.050 -1.798 1.00 95.88 97 THR A CA 1
ATOM 795 C C . THR A 1 97 ? 10.639 4.702 -1.255 1.00 95.88 97 THR A C 1
ATOM 797 O O . THR A 1 97 ? 10.661 5.841 -0.787 1.00 95.88 97 THR A O 1
ATOM 800 N N . TRP A 1 98 ? 9.535 3.970 -1.324 1.00 96.00 98 TRP A N 1
ATOM 801 C CA . TRP A 1 98 ? 8.202 4.430 -0.980 1.00 96.00 98 TRP A CA 1
ATOM 802 C C . TRP A 1 98 ? 7.544 3.444 -0.036 1.00 96.00 98 TRP A C 1
ATOM 804 O O . TRP A 1 98 ? 7.281 2.300 -0.406 1.00 96.00 98 TRP A O 1
ATOM 814 N N . ASP A 1 99 ? 7.201 3.901 1.157 1.00 93.69 99 ASP A N 1
ATOM 815 C CA . ASP A 1 99 ? 6.529 3.074 2.147 1.00 93.69 99 ASP A CA 1
ATOM 816 C C . ASP A 1 99 ? 5.042 3.393 2.167 1.00 93.69 99 ASP A C 1
ATOM 818 O O . ASP A 1 99 ? 4.617 4.555 2.189 1.00 93.69 99 ASP A O 1
ATOM 822 N N . LYS A 1 100 ? 4.227 2.340 2.163 1.00 91.00 100 LYS A N 1
ATOM 823 C CA . LYS A 1 100 ? 2.781 2.455 2.277 1.00 91.00 100 LYS A CA 1
ATOM 824 C C . LYS A 1 100 ? 2.441 3.051 3.634 1.00 91.00 100 LYS A C 1
ATOM 826 O O . LYS A 1 100 ? 2.695 2.451 4.674 1.00 91.00 100 LYS A O 1
ATOM 831 N N . PHE A 1 101 ? 1.743 4.177 3.609 1.00 83.00 101 PHE A N 1
ATOM 832 C CA . PHE A 1 101 ? 1.153 4.774 4.806 1.00 83.00 101 PHE A CA 1
ATOM 833 C C . PHE A 1 101 ? -0.378 4.702 4.789 1.00 83.00 101 PHE A C 1
ATOM 835 O O . PHE A 1 101 ? -1.014 4.959 5.808 1.00 83.00 101 PHE A O 1
ATOM 842 N N . LYS A 1 102 ? -0.986 4.362 3.644 1.00 78.25 102 LYS A N 1
ATOM 843 C CA . LYS A 1 102 ? -2.441 4.284 3.477 1.00 78.25 102 LYS A CA 1
ATOM 844 C C . LYS A 1 102 ? -2.827 3.269 2.401 1.00 78.25 102 LYS A C 1
ATOM 846 O O . LYS A 1 102 ? -2.118 3.076 1.418 1.00 78.25 102 LYS A O 1
ATOM 851 N N . GLY A 1 103 ? -3.980 2.632 2.584 1.00 79.69 103 GLY A N 1
ATOM 852 C CA . GLY A 1 103 ? -4.658 1.857 1.549 1.00 79.69 103 GLY A CA 1
ATOM 853 C C . GLY A 1 103 ? -6.157 2.146 1.560 1.00 79.69 103 GLY A C 1
ATOM 854 O O . GLY A 1 103 ? -6.709 2.455 2.616 1.00 79.69 103 GLY A O 1
ATOM 855 N N . THR A 1 104 ? -6.794 2.071 0.398 1.00 77.00 104 THR A N 1
ATOM 856 C CA . TH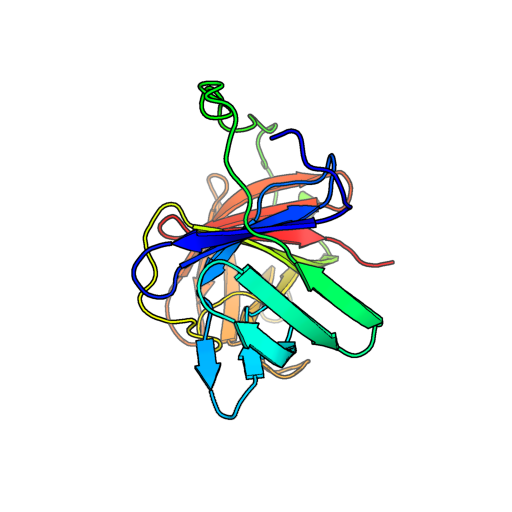R A 1 104 ? -8.253 2.103 0.234 1.00 77.00 104 THR A CA 1
ATOM 857 C C . THR A 1 104 ? -8.690 0.999 -0.718 1.00 77.00 104 THR A C 1
ATOM 859 O O . THR A 1 104 ? -7.889 0.498 -1.504 1.00 77.00 104 THR A O 1
ATOM 862 N N . SER A 1 105 ? -9.962 0.619 -0.652 1.00 73.12 105 SER A N 1
ATOM 863 C CA . SER A 1 105 ? -10.553 -0.377 -1.542 1.00 73.12 105 SER A CA 1
ATOM 864 C C . SER A 1 105 ? -11.908 0.098 -2.047 1.00 73.12 105 SER A C 1
ATOM 866 O O . SER A 1 105 ? -12.715 0.604 -1.262 1.00 73.12 105 SER A O 1
ATOM 868 N N . ALA A 1 106 ? -12.163 -0.095 -3.338 1.00 70.19 106 ALA A N 1
ATOM 869 C CA . ALA A 1 106 ? -13.490 0.037 -3.929 1.00 70.19 106 ALA A CA 1
ATOM 870 C C . ALA A 1 106 ? -14.402 -1.153 -3.568 1.00 70.19 106 ALA A C 1
ATOM 872 O O . ALA A 1 106 ? -15.620 -1.001 -3.524 1.00 70.19 106 ALA A O 1
ATOM 873 N N . ASN A 1 107 ? -13.808 -2.312 -3.260 1.00 66.94 107 ASN A N 1
ATOM 874 C CA . ASN A 1 107 ? -14.510 -3.567 -2.994 1.00 66.94 107 ASN A CA 1
ATOM 875 C C . ASN A 1 107 ? -14.424 -3.975 -1.518 1.00 66.94 107 ASN A C 1
ATOM 877 O O . ASN A 1 107 ? -13.394 -3.777 -0.868 1.00 66.94 107 ASN A O 1
ATOM 881 N N . THR A 1 108 ? -15.475 -4.622 -1.015 1.00 60.81 108 THR A N 1
ATOM 882 C CA . THR A 1 108 ? -15.453 -5.269 0.300 1.00 60.81 108 THR A CA 1
ATOM 883 C C . THR A 1 108 ? -14.441 -6.411 0.299 1.00 60.81 108 THR A C 1
ATOM 885 O O . THR A 1 108 ? -14.530 -7.343 -0.498 1.00 60.81 108 THR A O 1
ATOM 888 N N . GLN A 1 109 ? -13.458 -6.336 1.189 1.00 62.84 109 GLN A N 1
ATOM 889 C CA . GLN A 1 109 ? -12.467 -7.390 1.388 1.00 62.84 109 GLN A CA 1
ATOM 890 C C . GLN A 1 109 ? -12.928 -8.322 2.498 1.00 62.84 109 GLN A C 1
ATOM 892 O O . GLN A 1 109 ? -13.197 -7.833 3.581 1.00 62.84 109 GLN A O 1
ATOM 897 N N . GLN A 1 110 ? -12.927 -9.639 2.273 1.00 59.88 110 GLN A N 1
ATOM 898 C CA . GLN A 1 110 ? -13.304 -10.631 3.295 1.00 59.88 110 GLN A CA 1
ATOM 899 C C . GLN A 1 110 ? -12.248 -10.823 4.401 1.00 59.88 110 GLN A C 1
ATOM 901 O O . GLN A 1 110 ? -12.572 -11.274 5.497 1.00 59.88 110 GLN A O 1
ATOM 906 N N . SER A 1 111 ? -10.980 -10.503 4.121 1.00 62.97 111 SER A N 1
ATOM 907 C CA . SER A 1 111 ? -9.872 -10.575 5.082 1.00 62.97 111 SER A CA 1
ATOM 908 C C . SER A 1 111 ? -8.651 -9.796 4.585 1.00 62.97 111 SER A C 1
ATOM 910 O O . SER A 1 111 ? -8.468 -9.642 3.376 1.00 62.97 111 SER A O 1
ATOM 912 N N . ILE A 1 112 ? -7.771 -9.364 5.496 1.00 67.50 112 ILE A N 1
ATOM 913 C CA . ILE A 1 112 ? -6.464 -8.800 5.123 1.00 67.50 112 ILE A CA 1
ATOM 914 C C . ILE A 1 112 ? -5.503 -9.938 4.752 1.00 67.50 112 ILE A C 1
ATOM 916 O O . ILE A 1 112 ? -5.124 -10.731 5.613 1.00 67.50 112 ILE A O 1
ATOM 920 N N . ASP A 1 113 ? -5.048 -9.985 3.498 1.00 78.75 113 ASP A N 1
ATOM 921 C CA . ASP A 1 113 ? -3.958 -10.875 3.080 1.00 78.75 113 ASP A CA 1
ATOM 922 C C . ASP A 1 113 ? -2.616 -10.130 3.040 1.00 78.75 113 ASP A C 1
ATOM 924 O O . ASP A 1 113 ? -2.213 -9.539 2.032 1.00 78.75 113 ASP A O 1
ATOM 928 N N . TYR A 1 114 ? -1.882 -10.194 4.151 1.00 79.94 114 TYR A N 1
ATOM 929 C CA . TYR A 1 114 ? -0.564 -9.566 4.287 1.00 79.94 114 TYR A CA 1
ATOM 930 C C . TYR A 1 114 ? 0.516 -10.139 3.360 1.00 79.94 114 TYR A C 1
ATOM 932 O O . TYR A 1 114 ? 1.576 -9.532 3.217 1.00 79.94 114 TYR A O 1
ATOM 940 N N . THR A 1 115 ? 0.277 -11.289 2.724 1.00 85.50 115 THR A N 1
ATOM 941 C CA . THR A 1 115 ? 1.189 -11.861 1.721 1.00 85.50 115 THR A CA 1
ATOM 942 C C . THR A 1 115 ? 0.955 -11.290 0.321 1.00 85.50 115 THR A C 1
ATOM 944 O O . THR A 1 115 ? 1.669 -11.644 -0.620 1.00 85.50 115 THR A O 1
ATOM 947 N N . ARG A 1 116 ? -0.069 -10.437 0.174 1.00 87.06 116 ARG A N 1
ATOM 948 C CA . ARG A 1 116 ? -0.506 -9.826 -1.088 1.00 87.06 116 ARG A CA 1
ATOM 949 C C . ARG A 1 116 ? -0.543 -8.307 -1.019 1.00 87.06 116 ARG A C 1
ATOM 951 O O . ARG A 1 116 ? -0.255 -7.642 -2.014 1.00 87.06 116 ARG A O 1
ATOM 958 N N . THR A 1 117 ? -0.890 -7.733 0.131 1.00 88.94 117 THR A N 1
ATOM 959 C CA . THR A 1 117 ? -0.965 -6.276 0.276 1.00 88.94 117 THR A CA 1
ATOM 960 C C . THR A 1 117 ? 0.416 -5.649 0.164 1.00 88.94 117 THR A C 1
ATOM 962 O O . THR A 1 117 ? 1.313 -6.038 0.911 1.00 88.94 117 THR A O 1
ATOM 965 N N . VAL A 1 118 ? 0.560 -4.639 -0.696 1.00 92.69 118 VAL A N 1
ATOM 966 C CA . VAL A 1 118 ? 1.797 -3.856 -0.812 1.00 92.69 118 VAL A CA 1
ATOM 967 C C . VAL A 1 118 ? 2.121 -3.187 0.526 1.00 92.69 118 VAL A C 1
ATOM 969 O O . VAL A 1 118 ? 1.219 -2.706 1.216 1.00 92.69 118 VAL A O 1
ATOM 972 N N . LYS A 1 119 ? 3.403 -3.168 0.886 1.00 92.69 119 LYS A N 1
ATOM 973 C CA . LYS A 1 119 ? 3.988 -2.467 2.038 1.00 92.69 119 LYS A CA 1
ATOM 974 C C . LYS A 1 119 ? 5.019 -1.437 1.597 1.00 92.69 119 LYS A C 1
ATOM 976 O O . LYS A 1 119 ? 5.033 -0.347 2.152 1.00 92.69 119 LYS A O 1
ATOM 981 N N . LYS A 1 120 ? 5.855 -1.771 0.615 1.00 95.50 120 LYS A N 1
ATOM 982 C CA . LYS A 1 120 ? 6.942 -0.913 0.135 1.00 95.50 120 LYS A CA 1
ATOM 983 C C . LYS A 1 120 ? 7.109 -1.081 -1.371 1.00 95.50 120 LYS A C 1
ATOM 985 O O . LYS A 1 120 ? 6.929 -2.184 -1.887 1.00 95.50 120 LYS A O 1
ATOM 990 N N . VAL A 1 121 ? 7.449 0.002 -2.055 1.00 97.50 121 VAL A N 1
ATOM 991 C CA . VAL A 1 121 ? 7.854 0.018 -3.463 1.00 97.50 121 VAL A CA 1
ATOM 992 C C . VAL A 1 121 ? 9.211 0.692 -3.542 1.00 97.50 121 VAL A C 1
ATOM 994 O O . VAL A 1 121 ? 9.416 1.752 -2.963 1.00 97.50 121 VAL A O 1
ATOM 997 N N . GLU A 1 122 ? 10.133 0.086 -4.263 1.00 97.19 122 GLU A N 1
ATOM 998 C CA . GLU A 1 122 ? 11.472 0.605 -4.494 1.00 97.19 122 GLU A CA 1
ATOM 999 C C . GLU A 1 122 ? 11.701 0.651 -5.999 1.00 97.19 122 GLU A C 1
ATOM 1001 O O . GLU A 1 122 ? 11.585 -0.372 -6.661 1.00 97.19 122 GLU A O 1
ATOM 1006 N N . ILE A 1 1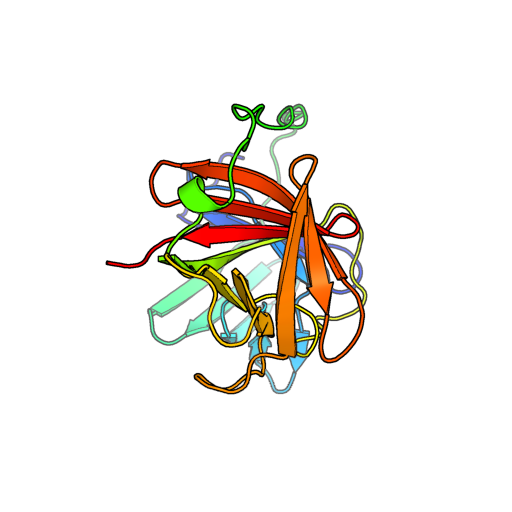23 ? 11.984 1.825 -6.554 1.00 97.69 123 ILE A N 1
ATOM 1007 C CA . ILE A 1 123 ? 12.284 1.995 -7.979 1.00 97.69 123 ILE A CA 1
ATOM 1008 C C . ILE A 1 123 ? 13.718 2.477 -8.111 1.00 97.69 123 ILE A C 1
ATOM 1010 O O . ILE A 1 123 ? 14.108 3.469 -7.490 1.00 97.69 123 ILE A O 1
ATOM 1014 N N . PHE A 1 124 ? 14.497 1.789 -8.933 1.00 97.19 124 PHE A N 1
ATOM 1015 C CA . PHE A 1 124 ? 15.914 2.073 -9.079 1.00 97.19 124 PHE A CA 1
ATOM 1016 C C . PHE A 1 124 ? 16.164 3.214 -10.055 1.00 97.19 124 PHE A C 1
ATOM 1018 O O . PHE A 1 124 ? 15.493 3.335 -11.076 1.00 97.19 124 PHE A O 1
ATOM 1025 N N . SER A 1 125 ? 17.185 4.022 -9.768 1.00 94.19 125 SER A N 1
ATOM 1026 C CA . SER A 1 125 ? 17.677 5.048 -10.697 1.00 94.19 125 SER A CA 1
ATOM 1027 C C . SER A 1 125 ? 18.252 4.446 -11.980 1.00 94.19 125 SER A C 1
ATOM 1029 O O . SER A 1 125 ? 18.241 5.086 -13.027 1.00 94.19 125 SER A O 1
ATOM 1031 N N . THR A 1 126 ? 18.753 3.216 -11.892 1.00 93.75 126 THR A N 1
ATOM 1032 C CA . THR A 1 126 ? 19.268 2.420 -13.005 1.00 93.75 126 THR A CA 1
ATOM 1033 C C . THR A 1 126 ? 18.821 0.973 -12.822 1.00 93.75 126 THR A C 1
ATOM 1035 O O . THR A 1 126 ? 18.778 0.509 -11.681 1.00 93.75 126 THR A O 1
ATOM 1038 N N . PRO A 1 127 ? 18.466 0.248 -13.899 1.00 94.25 127 PRO A N 1
ATOM 1039 C CA . PRO A 1 127 ? 18.048 -1.141 -13.772 1.00 94.25 127 PRO A CA 1
ATOM 1040 C C . PRO A 1 127 ? 19.126 -1.998 -13.095 1.00 94.25 127 PRO A C 1
ATOM 1042 O O . PRO A 1 127 ? 20.297 -1.917 -13.461 1.00 94.25 127 PRO A O 1
ATOM 1045 N N . GLN A 1 128 ? 18.724 -2.841 -12.146 1.00 94.25 128 GLN A N 1
ATOM 1046 C CA . GLN A 1 128 ? 19.606 -3.791 -11.460 1.00 94.25 128 GLN A CA 1
ATOM 1047 C C . GLN A 1 128 ? 19.191 -5.204 -11.854 1.00 94.25 128 GLN A C 1
ATOM 1049 O O . GLN A 1 128 ? 18.026 -5.566 -11.698 1.00 94.25 128 GLN A O 1
ATOM 1054 N N . ASP A 1 129 ? 20.111 -5.987 -12.418 1.00 92.25 129 ASP A N 1
ATOM 1055 C CA . ASP A 1 129 ? 19.834 -7.338 -12.934 1.00 92.25 129 ASP A CA 1
ATOM 1056 C C . ASP A 1 129 ? 18.620 -7.396 -13.884 1.00 92.25 129 ASP A C 1
ATOM 1058 O O . ASP A 1 129 ? 17.805 -8.317 -13.835 1.00 92.25 129 ASP A O 1
ATOM 1062 N N . GLY A 1 130 ? 18.457 -6.363 -14.719 1.00 92.44 130 GLY A N 1
ATOM 1063 C CA . GLY A 1 130 ? 17.329 -6.238 -15.650 1.00 92.44 130 GLY A CA 1
ATOM 1064 C C . GLY A 1 130 ? 15.995 -5.836 -15.006 1.00 92.44 130 GLY A C 1
ATOM 1065 O O . GLY A 1 130 ? 14.978 -5.811 -15.693 1.00 92.44 130 GLY A O 1
ATOM 1066 N N . LYS A 1 131 ? 15.979 -5.501 -13.713 1.00 96.94 131 LYS A N 1
ATOM 1067 C CA . LYS A 1 131 ? 14.779 -5.107 -12.962 1.00 96.94 131 LYS A CA 1
ATOM 1068 C C . LYS A 1 131 ? 14.768 -3.600 -12.755 1.00 96.94 131 LYS A C 1
ATOM 1070 O O . LYS A 1 131 ? 15.792 -3.008 -12.421 1.00 96.94 131 LYS A O 1
ATOM 1075 N N . LEU A 1 132 ? 13.603 -2.980 -12.906 1.00 97.75 132 LEU A N 1
ATOM 1076 C CA . LEU A 1 132 ? 13.420 -1.538 -12.692 1.00 97.75 132 LEU A CA 1
ATOM 1077 C C . LEU A 1 132 ? 13.153 -1.181 -11.222 1.00 97.75 132 LEU A C 1
ATOM 1079 O O . LEU A 1 132 ? 13.178 -0.009 -10.853 1.00 97.75 132 LEU A O 1
ATOM 1083 N N . GLY A 1 133 ? 12.877 -2.177 -10.382 1.00 97.75 133 GLY A N 1
ATOM 1084 C CA . GLY A 1 133 ? 12.544 -1.978 -8.980 1.00 97.75 133 GLY A CA 1
ATOM 1085 C C . GLY A 1 133 ? 11.951 -3.220 -8.322 1.00 97.75 133 GLY A C 1
ATOM 1086 O O . GLY A 1 133 ? 11.779 -4.257 -8.967 1.00 97.75 133 GLY A O 1
ATOM 1087 N N . TYR A 1 134 ? 11.587 -3.086 -7.052 1.00 98.19 134 TYR A N 1
ATOM 1088 C CA . TYR A 1 134 ? 10.989 -4.116 -6.212 1.00 98.19 134 TYR A CA 1
ATOM 1089 C C . TYR A 1 134 ? 9.677 -3.659 -5.572 1.00 98.19 134 TYR A C 1
ATOM 1091 O O . TYR A 1 134 ? 9.482 -2.486 -5.254 1.00 98.19 134 TYR A O 1
ATOM 1099 N N . ILE A 1 135 ? 8.774 -4.612 -5.346 1.00 97.88 135 ILE A N 1
ATOM 1100 C CA . ILE A 1 135 ? 7.536 -4.414 -4.592 1.00 97.88 135 ILE A CA 1
ATOM 1101 C C . ILE A 1 135 ? 7.475 -5.468 -3.493 1.00 97.88 135 ILE A C 1
ATOM 1103 O O . ILE A 1 135 ? 7.563 -6.670 -3.744 1.00 97.88 135 ILE A O 1
ATOM 1107 N N . TYR A 1 136 ? 7.283 -4.992 -2.269 1.00 97.50 136 TYR A N 1
ATOM 1108 C CA . TYR A 1 136 ? 7.273 -5.801 -1.062 1.00 97.50 136 TYR A CA 1
ATOM 1109 C C . TYR A 1 136 ? 5.843 -5.934 -0.542 1.00 97.50 136 TYR A C 1
ATOM 1111 O O . TYR A 1 136 ? 5.115 -4.941 -0.420 1.00 97.50 136 TYR A O 1
ATOM 1119 N N . ALA A 1 137 ? 5.448 -7.153 -0.197 1.00 94.56 137 ALA A N 1
ATOM 1120 C CA . ALA A 1 137 ? 4.239 -7.449 0.549 1.00 94.56 137 ALA A CA 1
ATOM 1121 C C . ALA A 1 137 ? 4.385 -7.087 2.039 1.00 94.56 137 ALA A C 1
ATOM 1123 O O . ALA A 1 137 ? 5.481 -6.883 2.560 1.00 94.56 137 ALA A O 1
ATOM 1124 N N . GLY A 1 138 ? 3.261 -7.054 2.755 1.00 88.19 138 GLY A N 1
ATOM 1125 C CA . GLY A 1 138 ? 3.197 -6.806 4.200 1.00 88.19 138 GLY A CA 1
ATOM 1126 C C . GLY A 1 138 ? 4.112 -7.706 5.028 1.00 88.19 138 GLY A C 1
ATOM 1127 O O . GLY A 1 138 ? 4.777 -7.218 5.941 1.00 88.19 138 GLY A O 1
ATOM 1128 N N . ARG A 1 139 ? 4.173 -8.999 4.690 1.00 88.06 139 ARG A N 1
ATOM 1129 C CA . ARG A 1 139 ? 5.015 -9.988 5.388 1.00 88.06 139 ARG A CA 1
ATOM 1130 C C . ARG A 1 139 ? 6.456 -10.074 4.891 1.00 88.06 139 ARG A C 1
ATOM 1132 O O . ARG A 1 139 ? 7.223 -10.840 5.467 1.00 88.06 139 ARG A O 1
ATOM 1139 N N . ASP A 1 140 ? 6.828 -9.318 3.866 1.00 92.62 140 ASP A N 1
ATOM 1140 C CA . ASP A 1 140 ? 8.180 -9.402 3.325 1.00 92.62 140 ASP A CA 1
ATOM 1141 C C . ASP A 1 140 ? 9.197 -8.782 4.290 1.00 92.62 140 ASP A C 1
ATOM 1143 O O . ASP A 1 140 ? 8.983 -7.699 4.865 1.00 92.62 140 ASP A O 1
ATOM 1147 N N . GLY A 1 141 ? 10.326 -9.481 4.432 1.00 87.31 141 GLY A N 1
ATOM 1148 C CA . GLY A 1 141 ? 11.540 -8.949 5.042 1.00 87.31 141 GLY A CA 1
ATOM 1149 C C . GLY A 1 141 ? 12.176 -7.860 4.172 1.00 87.31 141 GLY A C 1
ATOM 1150 O O . GLY A 1 141 ? 11.804 -7.681 3.013 1.00 87.31 141 GLY A O 1
ATOM 1151 N N . GLU A 1 142 ? 13.144 -7.123 4.721 1.00 83.38 142 GLU A N 1
ATOM 1152 C CA . GLU A 1 142 ? 13.725 -5.955 4.037 1.00 83.38 142 GLU A CA 1
ATOM 1153 C C . GLU A 1 142 ? 14.331 -6.250 2.664 1.00 83.38 142 GLU A C 1
ATOM 1155 O O . GLU A 1 142 ? 14.196 -5.408 1.781 1.00 83.38 142 GLU A O 1
ATOM 1160 N N . ASN A 1 143 ? 14.928 -7.432 2.490 1.00 88.56 143 ASN A N 1
ATOM 1161 C CA . ASN A 1 143 ? 15.650 -7.847 1.283 1.00 88.56 143 ASN A CA 1
ATOM 1162 C C . ASN A 1 143 ? 14.987 -9.050 0.594 1.00 88.56 143 ASN A C 1
ATOM 1164 O O . ASN A 1 143 ? 15.645 -9.836 -0.085 1.00 88.56 143 ASN A O 1
ATOM 1168 N N . SER A 1 144 ? 13.688 -9.255 0.819 1.00 94.12 144 SER A N 1
ATOM 1169 C CA . SER A 1 144 ? 12.953 -10.407 0.283 1.00 94.12 144 SER A CA 1
ATOM 1170 C C . SER A 1 144 ? 11.676 -9.954 -0.421 1.00 94.12 144 SER A C 1
ATOM 1172 O O . SER A 1 144 ? 10.585 -10.238 0.069 1.00 94.12 144 SER A O 1
ATOM 1174 N N . PRO A 1 145 ? 11.793 -9.207 -1.535 1.00 96.56 145 PRO A N 1
ATOM 117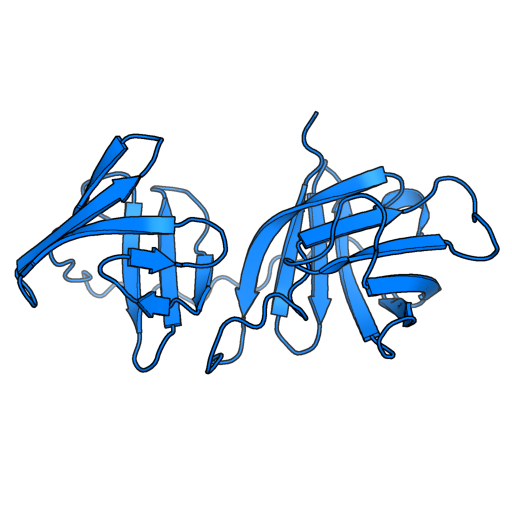5 C CA . PRO A 1 145 ? 10.633 -8.698 -2.248 1.00 96.56 145 PRO A CA 1
ATOM 1176 C C . PRO A 1 145 ? 9.831 -9.832 -2.890 1.00 96.56 145 PRO A C 1
ATOM 1178 O O . PRO A 1 145 ? 10.379 -10.697 -3.573 1.00 96.56 145 PRO A O 1
ATOM 1181 N N . SER A 1 146 ? 8.512 -9.790 -2.720 1.00 97.56 146 SER A N 1
ATOM 1182 C CA . SER A 1 146 ? 7.572 -10.699 -3.379 1.00 97.56 146 SER A CA 1
ATOM 1183 C C . SER A 1 146 ? 7.509 -10.490 -4.897 1.00 97.56 146 SER A C 1
ATOM 1185 O O . SER A 1 146 ? 7.235 -11.445 -5.630 1.00 97.56 146 SER A O 1
ATOM 1187 N N . TRP A 1 147 ? 7.752 -9.262 -5.378 1.00 98.25 147 TRP A N 1
ATOM 1188 C CA . TRP A 1 147 ? 7.737 -8.930 -6.805 1.00 98.25 147 TRP A CA 1
ATOM 1189 C C . TRP A 1 147 ? 8.856 -7.972 -7.209 1.00 98.25 147 TRP A C 1
ATOM 1191 O O . TRP A 1 147 ? 9.377 -7.201 -6.404 1.00 98.25 147 TRP A O 1
ATOM 1201 N N . TYR A 1 148 ? 9.165 -7.972 -8.499 1.00 98.31 148 TYR A N 1
ATOM 1202 C CA . TYR A 1 148 ? 10.033 -7.011 -9.163 1.00 98.31 148 TYR A CA 1
ATOM 1203 C C . TYR A 1 148 ? 9.325 -6.376 -10.362 1.00 98.31 148 TYR A C 1
ATOM 1205 O O . TYR A 1 148 ? 8.409 -6.961 -10.942 1.00 98.31 148 TYR A O 1
ATOM 1213 N N . VAL A 1 149 ? 9.738 -5.163 -10.722 1.00 98.38 149 VAL A N 1
ATOM 1214 C CA . VAL A 1 149 ? 9.203 -4.409 -11.861 1.00 98.38 149 VAL A CA 1
ATOM 1215 C C . VAL A 1 149 ? 9.998 -4.771 -13.114 1.00 98.38 149 VAL A C 1
ATOM 1217 O O . VAL A 1 149 ? 11.198 -4.509 -13.183 1.00 98.38 149 VAL A O 1
ATOM 1220 N N . GLU A 1 150 ? 9.329 -5.360 -14.104 1.00 97.88 150 GLU A N 1
ATOM 1221 C CA . GLU A 1 150 ? 9.917 -5.728 -15.400 1.00 97.88 150 GLU A CA 1
ATOM 1222 C C . GLU A 1 150 ? 9.922 -4.549 -16.368 1.00 97.88 150 GLU A C 1
ATOM 1224 O O . GLU A 1 150 ? 10.898 -4.303 -17.070 1.00 97.88 150 GLU A O 1
ATOM 1229 N N . SER A 1 151 ? 8.811 -3.817 -16.422 1.00 97.62 151 SER A N 1
ATOM 1230 C CA . SER A 1 151 ? 8.645 -2.707 -17.352 1.00 97.62 151 SER A CA 1
ATOM 1231 C C . SER A 1 151 ? 7.619 -1.700 -16.846 1.00 97.62 151 SER A C 1
ATOM 1233 O O . SER A 1 151 ? 6.814 -1.981 -15.954 1.00 97.62 151 SER A O 1
ATOM 1235 N N . PHE A 1 152 ? 7.654 -0.511 -17.439 1.00 97.62 152 PHE A N 1
ATOM 1236 C CA . PHE A 1 152 ? 6.669 0.536 -17.222 1.00 97.62 152 PHE A CA 1
ATOM 1237 C C . PHE A 1 152 ? 6.188 1.062 -18.567 1.00 97.62 152 PHE A C 1
ATOM 1239 O O . PHE A 1 152 ? 6.986 1.528 -19.380 1.00 97.62 152 PHE A O 1
ATOM 1246 N N . SER A 1 153 ? 4.884 0.981 -18.808 1.00 96.62 153 SER A N 1
ATOM 1247 C CA . SER A 1 153 ? 4.257 1.548 -20.003 1.00 96.62 153 SER A CA 1
ATOM 1248 C C . SER A 1 153 ? 2.809 1.915 -19.709 1.00 96.62 153 SER A C 1
ATOM 1250 O O . SER A 1 153 ? 2.175 1.302 -18.854 1.00 96.62 153 SER A O 1
ATOM 1252 N N . ASN A 1 154 ? 2.283 2.943 -20.382 1.00 93.44 154 ASN A N 1
ATOM 1253 C CA . ASN A 1 154 ? 0.893 3.389 -20.224 1.00 93.44 154 ASN A CA 1
ATOM 1254 C C . ASN A 1 154 ? 0.477 3.587 -18.752 1.00 93.44 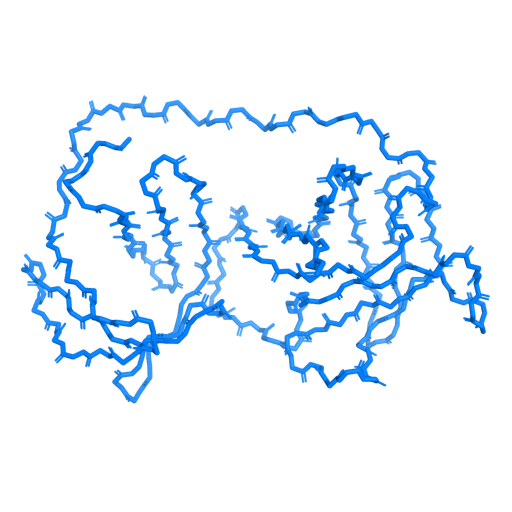154 ASN A C 1
ATOM 1256 O O . ASN A 1 154 ? -0.576 3.110 -18.329 1.00 93.44 154 ASN A O 1
ATOM 1260 N N . GLN A 1 155 ? 1.326 4.253 -17.956 1.00 95.12 155 GLN A N 1
ATOM 1261 C CA . GLN A 1 155 ? 1.109 4.466 -16.516 1.00 95.12 155 GLN A CA 1
ATOM 1262 C C . GLN A 1 155 ? 0.943 3.170 -15.711 1.00 95.12 155 GLN A C 1
ATOM 1264 O O . GLN A 1 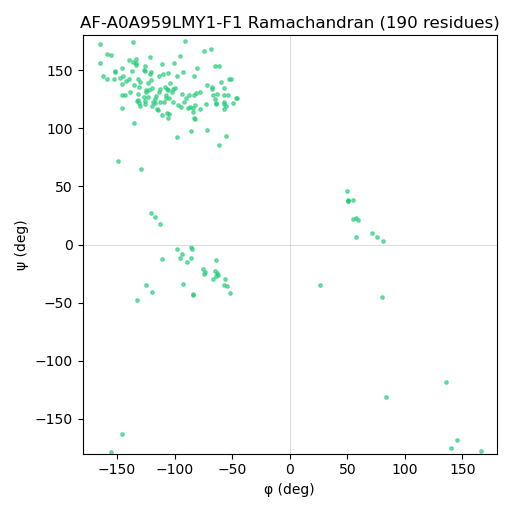155 ? 0.361 3.188 -14.637 1.00 95.12 155 GLN A O 1
ATOM 1269 N N . THR A 1 156 ? 1.436 2.038 -16.204 1.00 97.25 156 THR A N 1
ATOM 1270 C CA . THR A 1 156 ? 1.284 0.738 -15.551 1.00 97.25 156 THR A CA 1
ATOM 1271 C C . THR A 1 156 ? 2.651 0.126 -15.296 1.00 97.25 156 THR A C 1
ATOM 1273 O O . THR A 1 156 ? 3.475 0.016 -16.206 1.00 97.25 156 THR A O 1
ATOM 1276 N N . LEU A 1 157 ? 2.897 -0.263 -14.046 1.00 98.19 157 LEU A N 1
ATOM 1277 C CA . LEU A 1 157 ? 4.026 -1.099 -13.661 1.00 98.19 157 LEU A CA 1
ATOM 1278 C C . LEU A 1 157 ? 3.646 -2.553 -13.921 1.00 98.19 157 LEU A C 1
ATOM 1280 O O . LEU A 1 157 ? 2.683 -3.054 -13.338 1.00 98.19 157 LEU A O 1
ATOM 1284 N N . PHE A 1 158 ? 4.407 -3.218 -14.782 1.00 98.06 158 PHE A N 1
ATOM 1285 C CA . PHE A 1 158 ? 4.273 -4.646 -15.036 1.00 98.06 158 PHE A CA 1
ATOM 1286 C C . PHE A 1 158 ? 5.261 -5.377 -14.141 1.00 98.06 158 PHE A C 1
ATOM 1288 O O . PHE A 1 158 ? 6.473 -5.149 -14.215 1.00 98.06 158 PHE A O 1
ATOM 1295 N N . CYS A 1 159 ? 4.730 -6.213 -13.257 1.00 98.00 159 CYS A N 1
ATOM 1296 C CA . CYS A 1 159 ? 5.487 -6.846 -12.193 1.00 98.00 159 CYS A CA 1
ATOM 1297 C C . CYS A 1 159 ? 5.416 -8.367 -12.290 1.00 98.00 159 CYS A C 1
ATOM 1299 O O . CYS A 1 159 ? 4.387 -8.941 -12.657 1.00 98.00 159 CYS A O 1
ATOM 1301 N N . ASN A 1 160 ? 6.504 -9.011 -11.892 1.00 97.62 160 ASN A N 1
ATOM 1302 C CA . ASN A 1 160 ? 6.651 -10.462 -11.855 1.00 97.62 160 ASN A CA 1
ATOM 1303 C C . ASN A 1 160 ? 7.333 -10.881 -10.540 1.00 97.62 160 ASN A C 1
ATOM 1305 O O . ASN A 1 160 ? 7.700 -10.022 -9.741 1.00 97.62 160 ASN A O 1
ATOM 1309 N N . GLY A 1 161 ? 7.456 -12.178 -10.262 1.00 95.94 161 GLY A N 1
ATOM 1310 C CA . GLY A 1 161 ? 7.945 -12.708 -8.985 1.00 95.94 161 GLY A CA 1
ATOM 1311 C C . GLY A 1 161 ? 7.071 -13.860 -8.507 1.00 95.94 161 GLY A C 1
ATOM 1312 O O . GLY A 1 161 ? 6.950 -14.864 -9.204 1.00 95.94 161 GLY A O 1
ATOM 1313 N N . LYS A 1 162 ? 6.433 -13.711 -7.338 1.00 93.88 162 LYS A N 1
ATOM 1314 C CA . LYS A 1 162 ? 5.487 -14.705 -6.790 1.00 93.88 162 LYS A CA 1
ATOM 1315 C C . LYS A 1 162 ? 4.360 -15.057 -7.773 1.00 93.88 162 LYS A C 1
ATOM 1317 O O . LYS A 1 162 ? 3.911 -16.197 -7.822 1.00 93.88 162 LYS A O 1
ATOM 1322 N N . ASP A 1 163 ? 3.911 -14.067 -8.531 1.00 95.44 163 ASP A N 1
ATOM 1323 C CA . ASP A 1 163 ? 2.943 -14.135 -9.624 1.00 95.44 163 ASP A CA 1
ATOM 1324 C C . ASP A 1 163 ? 3.022 -12.835 -10.439 1.00 95.44 163 ASP A C 1
ATOM 1326 O O . ASP A 1 163 ? 3.707 -11.883 -10.054 1.00 95.44 163 ASP A O 1
ATOM 1330 N N . ARG A 1 164 ? 2.312 -12.777 -11.570 1.00 95.88 164 ARG A N 1
ATOM 1331 C CA . ARG A 1 164 ? 2.249 -11.565 -12.391 1.00 95.88 164 ARG A CA 1
ATOM 1332 C C . ARG A 1 164 ? 1.232 -10.581 -11.827 1.00 95.88 164 ARG A C 1
ATOM 1334 O O . ARG A 1 164 ? 0.083 -10.947 -11.594 1.00 95.88 164 ARG A O 1
ATOM 1341 N N . ARG A 1 165 ? 1.645 -9.324 -11.669 1.00 96.62 165 ARG A N 1
ATOM 1342 C CA . ARG A 1 165 ? 0.806 -8.222 -11.177 1.00 96.62 165 ARG A CA 1
ATOM 1343 C C . ARG A 1 165 ? 0.962 -6.989 -12.050 1.00 96.62 165 ARG A C 1
ATOM 1345 O O . ARG A 1 165 ? 1.988 -6.803 -12.703 1.00 96.62 165 ARG A O 1
ATOM 1352 N N . GLN A 1 166 ? -0.067 -6.155 -12.063 1.00 97.69 166 GLN A N 1
ATOM 1353 C CA . GLN A 1 166 ? -0.063 -4.889 -12.784 1.00 97.69 166 GLN A CA 1
ATOM 1354 C C . GLN A 1 166 ? -0.574 -3.801 -11.857 1.00 97.69 166 GLN A C 1
ATOM 1356 O O . GLN A 1 166 ? -1.674 -3.911 -11.321 1.00 97.69 166 GLN A O 1
ATOM 1361 N N . PHE A 1 167 ? 0.217 -2.748 -11.685 1.00 97.62 167 PHE A N 1
ATOM 1362 C CA . PHE A 1 167 ? -0.170 -1.607 -10.867 1.00 97.62 167 PHE A CA 1
ATOM 1363 C C . PHE A 1 167 ? -0.300 -0.372 -11.741 1.00 97.62 167 PHE A C 1
ATOM 1365 O O . PHE A 1 167 ? 0.689 0.102 -12.302 1.00 97.62 167 PHE A O 1
ATOM 1372 N N . LYS A 1 168 ? -1.509 0.177 -11.825 1.00 96.44 168 LYS A N 1
ATOM 1373 C CA . LYS A 1 168 ? -1.730 1.477 -12.445 1.00 96.44 168 LYS A CA 1
ATOM 1374 C C . LYS A 1 168 ? -1.186 2.555 -11.517 1.00 96.44 168 LYS A C 1
ATOM 1376 O O . LYS A 1 168 ? -1.620 2.678 -10.378 1.00 96.44 168 LYS A O 1
ATOM 1381 N N . VAL A 1 169 ? -0.243 3.345 -11.996 1.00 96.00 169 VAL A N 1
ATOM 1382 C CA . VAL A 1 169 ? 0.316 4.489 -11.289 1.00 96.00 169 VAL A CA 1
ATOM 1383 C C . VAL A 1 169 ? -0.597 5.682 -11.519 1.00 96.00 169 VAL A C 1
ATO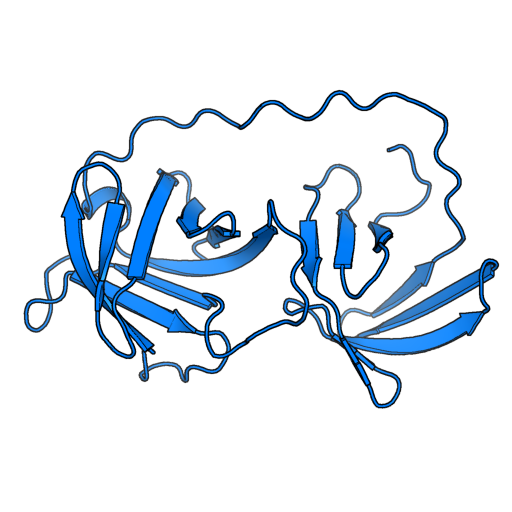M 1385 O O . VAL A 1 169 ? -0.796 6.120 -12.649 1.00 96.00 169 VAL A O 1
ATOM 1388 N N . LEU A 1 170 ? -1.174 6.184 -10.435 1.00 93.06 170 LEU A N 1
ATOM 1389 C CA . LEU A 1 170 ? -2.071 7.333 -10.457 1.00 93.06 170 LEU A CA 1
ATOM 1390 C C . LEU A 1 170 ? -1.313 8.637 -10.208 1.00 93.06 170 LEU A C 1
ATOM 1392 O O . LEU A 1 170 ? -1.684 9.659 -10.765 1.00 93.06 170 LEU A O 1
ATOM 1396 N N . LYS A 1 171 ? -0.259 8.609 -9.384 1.00 93.31 171 LYS A N 1
ATOM 1397 C CA . LYS A 1 171 ? 0.525 9.792 -9.002 1.00 93.31 171 LYS A CA 1
ATOM 1398 C C . LYS A 1 171 ? 1.956 9.402 -8.653 1.00 93.31 171 LYS A C 1
ATOM 1400 O O . LYS A 1 171 ? 2.147 8.380 -8.001 1.00 93.31 171 LYS A O 1
ATOM 1405 N N . ALA A 1 172 ? 2.930 10.230 -9.025 1.00 93.19 172 ALA A N 1
ATOM 1406 C CA . ALA A 1 172 ? 4.334 10.089 -8.634 1.00 93.19 172 ALA A CA 1
ATOM 1407 C C . ALA A 1 172 ? 5.009 11.469 -8.529 1.00 93.19 172 ALA A C 1
ATOM 1409 O O . ALA A 1 172 ? 5.799 11.864 -9.381 1.00 93.19 172 ALA A O 1
ATOM 1410 N N . GLU A 1 173 ? 4.655 12.236 -7.501 1.00 88.50 173 GLU A N 1
ATOM 1411 C CA . GLU A 1 173 ? 5.146 13.605 -7.300 1.00 88.50 173 GLU A CA 1
ATOM 1412 C C . GLU A 1 173 ? 5.004 14.025 -5.831 1.00 88.50 173 GLU A C 1
ATOM 1414 O O . GLU A 1 173 ? 4.261 13.413 -5.065 1.00 88.50 173 GLU A O 1
ATOM 1419 N N . ASN A 1 174 ? 5.696 15.092 -5.420 1.00 86.00 174 ASN A N 1
ATOM 1420 C CA . ASN A 1 174 ? 5.542 15.696 -4.087 1.00 86.00 174 ASN A CA 1
ATOM 1421 C C . ASN A 1 174 ? 5.732 14.710 -2.912 1.00 86.00 174 ASN A C 1
ATOM 1423 O O . ASN A 1 174 ? 5.041 14.797 -1.900 1.00 86.00 174 ASN A O 1
ATOM 1427 N N . ASN A 1 175 ? 6.686 13.777 -3.034 1.00 88.31 175 ASN A N 1
ATOM 1428 C CA . ASN A 1 175 ? 6.938 12.694 -2.068 1.00 88.31 175 ASN A CA 1
ATOM 1429 C C . ASN A 1 175 ? 5.752 11.748 -1.835 1.00 88.31 175 ASN A C 1
ATOM 1431 O O . ASN A 1 175 ? 5.758 11.006 -0.851 1.00 88.31 175 ASN A O 1
ATOM 1435 N N . GLU A 1 176 ? 4.805 11.691 -2.771 1.00 91.44 176 GLU A N 1
ATOM 1436 C CA . GLU A 1 176 ? 3.713 10.726 -2.778 1.00 91.44 176 GLU A CA 1
ATOM 1437 C C . GLU A 1 176 ? 3.705 9.888 -4.067 1.00 91.44 176 GLU A C 1
ATOM 1439 O O . GLU A 1 176 ? 3.809 10.406 -5.181 1.00 91.44 176 GLU A O 1
ATOM 1444 N N . LEU A 1 177 ? 3.561 8.578 -3.890 1.00 94.94 177 LEU A N 1
ATOM 1445 C CA . LEU A 1 177 ? 3.321 7.603 -4.944 1.00 94.94 177 LEU A CA 1
ATOM 1446 C C . LEU A 1 177 ? 1.960 6.964 -4.683 1.00 94.94 177 LEU A C 1
ATOM 1448 O O . LEU A 1 177 ? 1.722 6.427 -3.602 1.00 94.94 177 LEU A O 1
ATOM 1452 N N . ILE A 1 178 ? 1.069 7.005 -5.668 1.00 94.06 178 ILE A N 1
ATOM 1453 C CA . ILE A 1 178 ? -0.236 6.349 -5.591 1.00 94.06 178 ILE A CA 1
ATOM 1454 C C . ILE A 1 178 ? -0.303 5.312 -6.697 1.00 94.06 178 ILE A C 1
ATOM 1456 O O . ILE A 1 178 ? -0.153 5.645 -7.873 1.00 94.06 178 ILE A O 1
ATOM 1460 N N . ILE A 1 179 ? -0.545 4.063 -6.314 1.00 95.56 179 ILE A N 1
ATOM 1461 C CA . ILE A 1 179 ? -0.719 2.953 -7.247 1.00 95.56 179 ILE A CA 1
ATOM 1462 C C . ILE A 1 179 ? -2.028 2.227 -6.973 1.00 95.56 179 ILE A C 1
ATOM 1464 O O . ILE A 1 179 ? -2.486 2.162 -5.833 1.00 95.56 179 ILE A O 1
ATOM 1468 N N . GLU A 1 180 ? -2.618 1.655 -8.010 1.00 92.69 180 GLU A N 1
ATOM 1469 C CA . GLU A 1 180 ? -3.876 0.930 -7.942 1.00 92.69 180 GLU A CA 1
ATOM 1470 C C . GLU A 1 180 ? -3.770 -0.439 -8.613 1.00 92.69 180 GLU A C 1
ATOM 1472 O O . GLU A 1 180 ? -3.179 -0.576 -9.682 1.00 92.69 180 GLU A O 1
ATOM 1477 N N . GLU A 1 181 ? -4.377 -1.450 -8.000 1.00 91.94 181 GLU A N 1
ATOM 1478 C CA . GLU A 1 181 ? -4.569 -2.771 -8.591 1.00 91.94 181 GLU A CA 1
ATOM 1479 C C . GLU A 1 181 ? -5.934 -3.328 -8.172 1.00 91.94 181 GLU A C 1
ATOM 1481 O O . GLU A 1 181 ? -6.234 -3.399 -6.983 1.00 91.94 181 GLU A O 1
ATOM 1486 N N . ASN A 1 182 ? -6.754 -3.775 -9.130 1.00 84.38 182 ASN A N 1
ATOM 1487 C CA . ASN A 1 182 ? -8.017 -4.486 -8.871 1.00 84.38 182 ASN A CA 1
ATOM 1488 C C . ASN A 1 182 ? -8.956 -3.771 -7.871 1.00 84.38 182 ASN A C 1
ATOM 1490 O O . ASN A 1 182 ? -9.614 -4.406 -7.044 1.00 84.38 182 ASN A O 1
ATOM 1494 N N . GLY A 1 183 ? -9.004 -2.435 -7.927 1.00 76.75 183 GLY A N 1
ATOM 1495 C CA . GLY A 1 183 ? -9.803 -1.605 -7.021 1.00 76.75 183 GLY A CA 1
ATOM 1496 C C . GLY A 1 183 ? -9.169 -1.348 -5.648 1.00 76.75 183 GLY A C 1
ATOM 1497 O O . GLY A 1 183 ? -9.794 -0.685 -4.821 1.00 76.75 183 GLY A O 1
ATOM 1498 N N . PHE A 1 184 ? -7.949 -1.830 -5.394 1.00 83.75 184 PHE A N 1
ATOM 1499 C CA . PHE A 1 184 ? -7.128 -1.438 -4.250 1.00 83.75 184 PHE A CA 1
ATOM 1500 C C . PHE A 1 184 ? -6.224 -0.283 -4.619 1.00 83.75 184 PHE A C 1
ATOM 1502 O O . PHE A 1 184 ? -5.381 -0.425 -5.497 1.00 83.75 184 PHE A O 1
ATOM 1509 N N . THR A 1 185 ? -6.331 0.818 -3.890 1.00 87.62 185 THR A N 1
ATOM 1510 C CA . THR A 1 185 ? -5.433 1.962 -4.032 1.00 87.62 185 THR A CA 1
ATOM 1511 C C . THR A 1 185 ? -4.467 1.984 -2.857 1.00 87.62 185 THR A C 1
ATOM 1513 O O . THR A 1 185 ? -4.876 1.985 -1.694 1.00 87.62 185 THR A O 1
ATOM 1516 N N . TYR A 1 186 ? -3.175 2.021 -3.148 1.00 90.75 186 TYR A N 1
ATOM 1517 C CA . TYR A 1 186 ? -2.101 2.152 -2.177 1.00 90.75 186 TYR A CA 1
ATOM 1518 C C . TYR A 1 186 ? -1.517 3.555 -2.283 1.00 90.75 186 TYR A C 1
ATOM 1520 O O . TYR A 1 186 ? -1.146 3.987 -3.371 1.00 90.75 186 TYR A O 1
ATOM 1528 N N . PHE A 1 187 ? -1.409 4.246 -1.150 1.00 90.44 187 PHE A N 1
ATOM 1529 C CA . PHE A 1 187 ? -0.713 5.523 -1.069 1.00 90.44 187 PHE A CA 1
ATOM 1530 C C . PHE A 1 187 ? 0.572 5.293 -0.288 1.00 90.44 187 PHE A C 1
ATOM 1532 O O . PHE A 1 187 ? 0.570 4.803 0.853 1.00 90.44 187 PHE A O 1
ATOM 1539 N N . LEU A 1 188 ? 1.671 5.623 -0.943 1.00 93.94 188 LEU A N 1
ATOM 1540 C CA . LEU A 1 188 ? 3.019 5.446 -0.459 1.00 93.94 188 LEU A CA 1
ATOM 1541 C C . LEU A 1 188 ? 3.709 6.801 -0.391 1.00 93.94 188 LEU A C 1
ATOM 1543 O O . LEU A 1 188 ? 3.421 7.702 -1.177 1.00 93.94 188 LEU A O 1
ATOM 1547 N N . ARG A 1 189 ? 4.621 6.953 0.562 1.00 93.25 189 ARG A N 1
ATOM 1548 C CA . ARG A 1 189 ? 5.384 8.187 0.733 1.00 93.25 189 ARG A CA 1
ATOM 1549 C C . ARG A 1 189 ? 6.848 7.891 0.974 1.00 93.25 189 ARG A C 1
ATOM 1551 O O . ARG A 1 189 ? 7.195 6.826 1.480 1.00 93.25 189 ARG A O 1
ATOM 1558 N N . ARG A 1 190 ? 7.690 8.876 0.682 1.00 88.38 190 ARG A N 1
ATOM 1559 C CA . ARG A 1 190 ? 9.088 8.864 1.120 1.00 88.38 190 ARG A CA 1
ATOM 1560 C C . ARG A 1 190 ? 9.147 9.396 2.542 1.00 88.38 190 ARG A C 1
ATOM 1562 O O . ARG A 1 190 ? 8.820 10.558 2.783 1.00 88.38 190 ARG A O 1
ATOM 1569 N N . PHE A 1 191 ? 9.520 8.547 3.487 1.00 73.19 191 PHE A N 1
ATOM 1570 C CA . PHE A 1 191 ? 9.882 8.995 4.823 1.00 73.19 191 PHE A CA 1
ATOM 1571 C C . PHE A 1 191 ? 11.350 9.426 4.733 1.00 73.19 191 PHE A C 1
ATOM 1573 O O . PHE A 1 191 ? 12.211 8.592 4.477 1.00 73.19 191 PHE A O 1
ATOM 1580 N N . LYS A 1 192 ? 11.604 10.738 4.802 1.00 55.25 192 LYS A N 1
ATOM 1581 C CA . LYS A 1 192 ? 12.962 11.243 5.041 1.00 55.25 192 LYS A CA 1
ATOM 1582 C C . LYS A 1 192 ? 13.425 10.827 6.428 1.00 55.25 192 LYS A C 1
ATOM 1584 O O . LYS A 1 192 ? 12.556 10.836 7.332 1.00 55.25 192 LYS A O 1
#

Secondary structure (DSSP, 8-state):
---SSSEEEEEPSSSEEEEEETTS-EEEEE-EEETTEEE-SS-EEEEEEEETTTEEEEEETTEEEEE----------PPPPPPPPPP---GGGG-EEEEEEEEEESS--SS--TTTSEEEEEEEEEEETTEEEEEEETT--TT--SEEEEEEETTEEEEEESS-EEEEEEEEETTEEEEEETTEEEEEE---

Sequence (192 aa):
IEYRDTIFFEFKPGNEYIWQKAHGFIYRGSYKVENGGLDIGMRFFTIIEHKKNKRLILKDQTGTFEFEPYKPVSQMVAGRAPEQYGPVTSINQMVGTWDKFKGTSANTQQSIDYTRTVKKVEIFSTPQDGKLGYIYAGRDGENSPSWYVESFSNQTLFCNGKDRRQFKVLKAENNELIIEENGFTYFLRRFK

Mean predicted aligned error: 10.59 Å

pLDDT: mean 84.04, std 14.78, range [35.25, 98.38]